Protein AF-A0A1J7D0C4-F1 (afdb_monomer_lite)

Radius of gyration: 36.08 Å; chains: 1; bounding box: 83×31×107 Å

Secondary structure (DSSP, 8-state):
-HHHHHHHH-SS---HHHHHHHHHHHHHHH--HHHHHHHHHHHHHHHTT--HHHHHHHHTS-HHHHHHHHHHHHHHHHTT--HHHHHHHHTS-HHHHHHHHHHHHHHHHTT--HHHHHHHHTS-HHHHHHHHHHHHHHHHTT--HHHHHHHTTS-HHHHHHHHHHHHHHHHTT--HHHHHHHHTS-HHHHHHHHHHHHHHHHTT--HHHHHHHHTS-HHHHHHHHHHHHHHHHTT--HHHHHHHHTS-HHHHHHHHHHHHHHHTS--TT-----

Foldseek 3Di:
DVVQLVVQCPPDDCPVVSSVVSVVVCCVVPDDPLRVCCVVPVVVVVVLPDDPVLSSVLSPDDPQLVVQCSVCSNVVVVLPDDSVNSSVLSPDDPQLVVLCVVQVNQCVVLVDDPVRSSVLSPDDVQLSVQCSVCVVVVVVLVDRSVRSSVQSPDDPQLVVQCVVCVVVVVVLPDDPVLSSVLSPDDPQLVVLCSVCSSVCVVLVNDSVVSSVLSPDDPQLVVLCSVCSNVCVVVVDDPVRSSVLSPDDPVVNCVVQVVVCVVVVHRPNPVCSPD

Structure (mmCIF, N/CA/C/O backbone):
data_AF-A0A1J7D0C4-F1
#
_entry.id   AF-A0A1J7D0C4-F1
#
loop_
_atom_site.group_PDB
_atom_site.id
_atom_site.type_symbol
_atom_site.label_atom_id
_atom_site.label_alt_id
_atom_site.label_comp_id
_atom_site.label_asym_id
_atom_site.label_entity_id
_atom_site.label_seq_id
_atom_site.pdbx_PDB_ins_code
_atom_site.Cartn_x
_atom_site.Cartn_y
_atom_site.Cartn_z
_atom_site.occupancy
_atom_site.B_iso_or_equiv
_atom_site.auth_seq_id
_atom_site.auth_comp_id
_atom_site.auth_asym_id
_atom_site.auth_atom_id
_atom_site.pdbx_PDB_model_num
ATOM 1 N N . MET A 1 1 ? -31.496 -14.284 54.991 1.00 44.28 1 MET A N 1
ATOM 2 C CA . MET A 1 1 ? -31.921 -12.986 54.417 1.00 44.28 1 MET A CA 1
ATOM 3 C C . MET A 1 1 ? -33.356 -12.646 54.817 1.00 44.28 1 MET A C 1
ATOM 5 O O . MET A 1 1 ? -33.525 -11.760 55.640 1.00 44.28 1 MET A O 1
ATOM 9 N N . LEU A 1 2 ? -34.374 -13.394 54.362 1.00 41.16 2 LEU A N 1
ATOM 10 C CA . LEU A 1 2 ? -35.777 -13.167 54.761 1.00 41.16 2 LEU A CA 1
ATOM 11 C C . LEU A 1 2 ? -35.994 -13.223 56.286 1.00 41.16 2 LEU A C 1
ATOM 13 O O . LEU A 1 2 ? -36.628 -12.333 56.838 1.00 41.16 2 LEU A O 1
ATOM 17 N N . GLU A 1 3 ? -35.394 -14.190 56.988 1.00 46.16 3 GLU A N 1
ATOM 18 C CA . GLU A 1 3 ? -35.495 -14.291 58.459 1.00 46.16 3 GLU A CA 1
ATOM 19 C C . GLU A 1 3 ? -34.913 -13.081 59.210 1.00 46.16 3 GLU A C 1
ATOM 21 O O . GLU A 1 3 ? -35.426 -12.699 60.259 1.00 46.16 3 GLU A O 1
ATOM 26 N N . HIS A 1 4 ? -33.878 -12.436 58.663 1.00 50.50 4 HIS A N 1
ATOM 27 C CA . HIS A 1 4 ? -33.272 -11.241 59.259 1.00 50.50 4 HIS A CA 1
ATOM 28 C C . HIS A 1 4 ? -34.149 -10.001 59.048 1.00 50.50 4 HIS A C 1
ATOM 30 O O . HIS A 1 4 ? -34.326 -9.205 59.968 1.00 50.50 4 HIS A O 1
ATOM 36 N N . ILE A 1 5 ?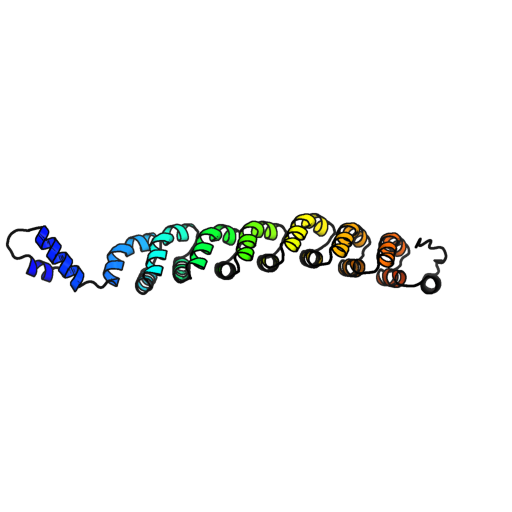 -34.763 -9.894 57.865 1.00 48.72 5 ILE A N 1
ATOM 37 C CA . ILE A 1 5 ? -35.724 -8.841 57.515 1.00 48.72 5 ILE A CA 1
ATOM 38 C C . ILE A 1 5 ? -36.960 -8.929 58.426 1.00 48.72 5 ILE A C 1
ATOM 40 O O . ILE A 1 5 ? -37.376 -7.928 59.004 1.00 48.72 5 ILE A O 1
ATOM 44 N N . PHE A 1 6 ? -37.502 -10.132 58.648 1.00 50.69 6 PHE A N 1
ATOM 45 C CA . PHE A 1 6 ? -38.652 -10.322 59.541 1.00 50.69 6 PHE A CA 1
ATOM 46 C C . PHE A 1 6 ? -38.341 -10.032 61.015 1.00 50.69 6 PHE A C 1
ATOM 48 O O . PHE A 1 6 ? -39.214 -9.550 61.735 1.00 50.69 6 PHE A O 1
ATOM 55 N N . LYS A 1 7 ? -37.098 -10.251 61.463 1.00 57.06 7 LYS A N 1
ATOM 56 C CA . LYS A 1 7 ? -36.668 -9.917 62.829 1.00 57.06 7 LYS A CA 1
ATOM 57 C C . LYS A 1 7 ? -36.657 -8.404 63.094 1.00 57.06 7 LYS A C 1
ATOM 59 O O . LYS A 1 7 ? -36.890 -7.994 64.226 1.00 57.06 7 LYS A O 1
ATOM 64 N N . TYR A 1 8 ? -36.404 -7.590 62.066 1.00 51.16 8 TYR A N 1
ATOM 65 C CA . TYR A 1 8 ? -36.282 -6.131 62.175 1.00 51.16 8 TYR A CA 1
ATOM 66 C C . TYR A 1 8 ? -37.615 -5.384 62.019 1.00 51.16 8 TYR A C 1
ATOM 68 O O . TYR A 1 8 ? -37.782 -4.296 62.560 1.00 51.16 8 TYR A O 1
ATOM 76 N N . ILE A 1 9 ? -38.575 -5.965 61.289 1.00 52.44 9 ILE A N 1
ATOM 77 C CA . ILE A 1 9 ? -39.858 -5.311 60.986 1.00 52.44 9 ILE A CA 1
ATOM 78 C C . ILE A 1 9 ? -40.780 -5.256 62.215 1.00 52.44 9 ILE A C 1
ATOM 80 O O . ILE A 1 9 ? -41.572 -4.323 62.322 1.00 52.44 9 ILE A O 1
ATOM 84 N N . GLY A 1 10 ? -40.649 -6.189 63.168 1.00 53.00 10 GLY A N 1
ATOM 85 C CA . GLY A 1 10 ? -41.556 -6.287 64.316 1.00 53.00 10 GLY A CA 1
ATOM 86 C C . GLY A 1 10 ? -43.001 -6.601 63.891 1.00 53.00 10 GLY A C 1
ATOM 87 O O . GLY A 1 10 ? -43.435 -6.309 62.782 1.00 53.00 10 GLY A O 1
ATOM 88 N N . ASN A 1 11 ? -43.786 -7.228 64.765 1.00 52.34 11 ASN A N 1
ATOM 89 C CA . ASN A 1 11 ? -45.159 -7.649 64.436 1.00 52.34 11 ASN A CA 1
ATOM 90 C C . ASN A 1 11 ? -46.174 -6.493 64.288 1.00 52.34 11 ASN A C 1
ATOM 92 O O . ASN A 1 11 ? -47.357 -6.754 64.079 1.00 52.34 11 ASN A O 1
ATOM 96 N N . ASP A 1 12 ? -45.745 -5.231 64.359 1.00 49.22 12 ASP A N 1
ATOM 97 C CA . ASP A 1 12 ? -46.641 -4.079 64.394 1.00 49.22 12 ASP A CA 1
ATOM 98 C C . ASP A 1 12 ? -46.501 -3.194 63.152 1.00 49.22 12 ASP A C 1
ATOM 100 O O . ASP A 1 12 ? -45.526 -2.475 62.976 1.00 49.22 12 ASP A O 1
ATOM 104 N N . LYS A 1 13 ? -47.558 -3.234 62.328 1.00 51.72 13 LYS A N 1
ATOM 105 C CA . LYS A 1 13 ? -47.881 -2.358 61.186 1.00 51.72 13 LYS A CA 1
ATOM 106 C C . LYS A 1 13 ? -46.744 -2.139 60.183 1.00 51.72 13 LYS A C 1
ATOM 108 O O . LYS A 1 13 ? -45.837 -1.348 60.402 1.00 51.72 13 LYS A O 1
ATOM 113 N N . PHE A 1 14 ? -46.924 -2.740 59.0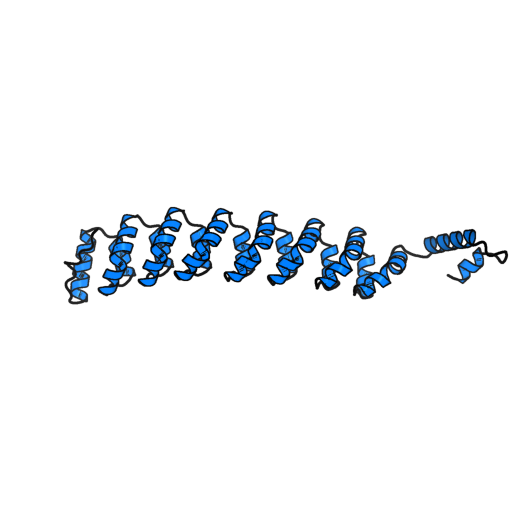03 1.00 51.41 14 PHE A N 1
ATOM 114 C CA . PHE A 1 14 ? -46.154 -2.557 57.766 1.00 51.41 14 PHE A CA 1
ATOM 115 C C . PHE A 1 14 ? -45.900 -1.068 57.444 1.00 51.41 14 PHE A C 1
ATOM 117 O O . PHE A 1 14 ? -46.627 -0.425 56.686 1.00 51.41 14 PHE A O 1
ATOM 124 N N . ASN A 1 15 ? -44.874 -0.483 58.055 1.00 57.16 15 ASN A N 1
ATOM 125 C CA . ASN A 1 15 ? -44.462 0.880 57.787 1.00 57.16 15 ASN A CA 1
ATOM 126 C C . ASN A 1 15 ? -43.437 0.822 56.662 1.00 57.16 15 ASN A C 1
ATOM 128 O O . ASN A 1 15 ? -42.245 0.659 56.906 1.00 57.16 15 ASN A O 1
ATOM 132 N N . VAL A 1 16 ? -43.931 0.942 55.428 1.00 54.47 16 VAL A N 1
ATOM 133 C CA . VAL A 1 16 ? -43.165 0.814 54.176 1.00 54.47 16 VAL A CA 1
ATOM 134 C C . VAL A 1 16 ? -41.839 1.583 54.223 1.00 54.47 16 VAL A C 1
ATOM 136 O O . VAL A 1 16 ? -40.832 1.107 53.714 1.00 54.47 16 VAL A O 1
ATOM 139 N N . ARG A 1 17 ? -41.803 2.739 54.897 1.00 51.84 17 ARG A N 1
ATOM 140 C CA . ARG A 1 17 ? -40.597 3.566 55.041 1.00 51.84 17 ARG A CA 1
ATOM 141 C C . ARG A 1 17 ? -39.521 2.922 55.925 1.00 51.84 17 ARG A C 1
ATOM 143 O O . ARG A 1 17 ? -38.349 2.965 55.572 1.00 51.84 17 ARG A O 1
ATOM 150 N N . LEU A 1 18 ? -39.919 2.315 57.043 1.00 56.09 18 LEU A N 1
ATOM 151 C CA . LEU A 1 18 ? -39.034 1.563 57.943 1.00 56.09 18 LEU A CA 1
ATOM 152 C C . LEU A 1 18 ? -38.583 0.250 57.302 1.00 56.09 18 LEU A C 1
ATOM 154 O O . LEU A 1 18 ? -37.428 -0.132 57.448 1.00 56.09 18 LEU A O 1
ATOM 158 N N . THR A 1 19 ? -39.464 -0.402 56.540 1.00 57.12 19 THR A N 1
ATOM 159 C CA . THR A 1 19 ? -39.124 -1.609 55.782 1.00 57.12 19 THR A CA 1
ATOM 160 C C . THR A 1 19 ? -38.111 -1.311 54.680 1.00 57.12 19 THR A C 1
ATOM 162 O O . THR A 1 19 ? -37.154 -2.057 54.543 1.00 57.12 19 THR A O 1
ATOM 165 N N . CYS A 1 20 ? -38.265 -0.206 53.940 1.00 56.25 20 CYS A N 1
ATOM 166 C CA . CYS A 1 20 ? -37.276 0.238 52.953 1.00 56.25 20 CYS A CA 1
ATOM 167 C C . CYS A 1 20 ? -35.923 0.563 53.598 1.00 56.25 20 CYS A C 1
ATOM 169 O O . CYS A 1 20 ? -34.902 0.166 53.055 1.00 56.25 20 CYS A O 1
ATOM 171 N N . HIS A 1 21 ? -35.902 1.241 54.752 1.00 57.94 21 HIS A N 1
ATOM 172 C CA . HIS A 1 21 ? -34.649 1.521 55.461 1.00 57.94 21 HIS A CA 1
ATOM 173 C C . HIS A 1 21 ? -33.967 0.244 55.960 1.00 57.94 21 HIS A C 1
ATOM 175 O O . HIS A 1 21 ? -32.812 0.026 55.631 1.00 57.94 21 HIS A O 1
ATOM 181 N N . ALA A 1 22 ? -34.690 -0.645 56.645 1.00 59.44 22 ALA A N 1
ATOM 182 C CA . ALA A 1 22 ? -34.131 -1.913 57.114 1.00 59.44 22 ALA A CA 1
ATOM 183 C C . ALA A 1 22 ? -33.700 -2.834 55.959 1.00 59.44 22 ALA A C 1
ATOM 185 O O . ALA A 1 22 ? -32.752 -3.598 56.094 1.00 59.44 22 ALA A O 1
ATOM 186 N N . PHE A 1 23 ? -34.387 -2.775 54.814 1.00 64.00 23 PHE A N 1
ATOM 187 C CA . PHE A 1 23 ? -33.983 -3.509 53.619 1.00 64.00 23 PHE A CA 1
ATOM 188 C C . PHE A 1 23 ? -32.710 -2.922 53.005 1.00 64.00 23 PHE A C 1
ATOM 190 O O . PHE A 1 23 ? -31.837 -3.691 52.627 1.00 64.00 23 PHE A O 1
ATOM 197 N N . ASN A 1 24 ? -32.580 -1.593 52.954 1.00 63.72 24 ASN A N 1
ATOM 198 C CA . ASN A 1 24 ? -31.361 -0.927 52.495 1.00 63.72 24 ASN A CA 1
ATOM 199 C C . ASN A 1 24 ? -30.177 -1.225 53.423 1.00 63.72 24 ASN A C 1
ATOM 201 O O . ASN A 1 24 ? -29.128 -1.604 52.929 1.00 63.72 24 ASN A O 1
ATOM 205 N N . ASP A 1 25 ? -30.370 -1.179 54.744 1.00 64.56 25 ASP A N 1
ATOM 206 C CA . ASP A 1 25 ? -29.317 -1.507 55.715 1.00 64.56 25 ASP A CA 1
ATOM 207 C C . ASP A 1 25 ? -28.871 -2.978 55.585 1.00 64.56 25 ASP A C 1
ATOM 209 O O . ASP A 1 25 ? -27.683 -3.279 55.612 1.00 64.56 25 ASP A O 1
ATOM 213 N N . VAL A 1 26 ? -29.809 -3.914 55.371 1.00 64.50 26 VAL A N 1
ATOM 214 C CA . VAL A 1 26 ? -29.491 -5.336 55.124 1.00 64.50 26 VAL A CA 1
ATOM 215 C C . VAL A 1 26 ? -28.803 -5.542 53.773 1.00 64.50 26 VAL A C 1
ATOM 217 O O . VAL A 1 26 ? -27.934 -6.401 53.656 1.00 64.50 26 VAL A O 1
ATOM 220 N N . VAL A 1 27 ? -29.199 -4.792 52.747 1.00 64.12 27 VAL A N 1
ATOM 221 C CA . VAL A 1 27 ? -28.554 -4.806 51.429 1.00 64.12 27 VAL A CA 1
ATOM 222 C C . VAL A 1 27 ? -27.115 -4.298 51.541 1.00 64.12 27 VAL A C 1
ATOM 224 O O . VAL A 1 27 ? -26.222 -4.962 51.024 1.00 64.12 27 VAL A O 1
ATOM 227 N N . ASP A 1 28 ? -26.886 -3.214 52.280 1.00 64.94 28 ASP A N 1
ATOM 228 C CA . ASP A 1 28 ? -25.565 -2.612 52.484 1.00 64.94 28 ASP A CA 1
ATOM 229 C C . ASP A 1 28 ? -24.659 -3.463 53.402 1.00 64.94 28 ASP A C 1
ATOM 231 O O . ASP A 1 28 ? -23.449 -3.518 53.191 1.00 64.94 28 ASP A O 1
ATOM 235 N N . GLU A 1 29 ? -25.217 -4.173 54.395 1.00 66.44 29 GLU A N 1
ATOM 236 C CA . GLU A 1 29 ? -24.451 -5.067 55.283 1.00 66.44 29 GLU A CA 1
ATOM 237 C C . GLU A 1 29 ? -24.184 -6.463 54.692 1.00 66.44 29 GLU A C 1
ATOM 239 O O . GLU A 1 29 ? -23.204 -7.107 55.076 1.00 66.44 29 GLU A O 1
ATOM 244 N N . MET A 1 30 ? -25.052 -6.977 53.807 1.00 69.38 30 MET A N 1
ATOM 245 C CA . MET A 1 30 ? -24.968 -8.367 53.329 1.00 69.38 30 MET A CA 1
ATOM 246 C C . MET A 1 30 ? -24.524 -8.536 51.880 1.00 69.38 30 MET A C 1
ATOM 248 O O . MET A 1 30 ? -24.126 -9.649 51.534 1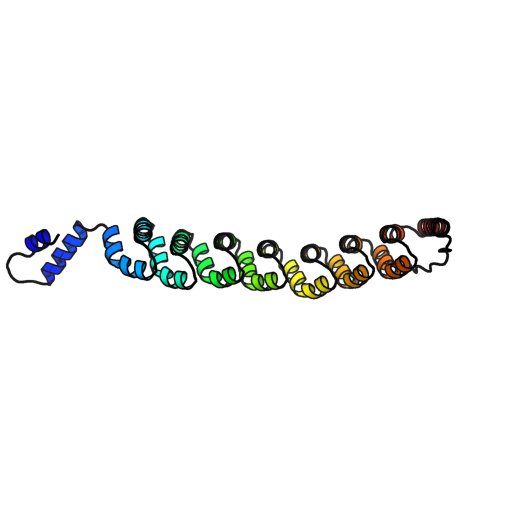.00 69.38 30 MET A O 1
ATOM 252 N N . LEU A 1 31 ? -24.611 -7.505 51.034 1.00 75.12 31 LEU A N 1
ATOM 253 C CA . LEU A 1 31 ? -24.238 -7.618 49.625 1.00 75.12 31 LEU A CA 1
ATOM 254 C C . LEU A 1 31 ? -22.935 -6.882 49.342 1.00 75.12 31 LEU A C 1
ATOM 256 O O . LEU A 1 31 ? -22.771 -5.697 49.609 1.00 75.12 31 LEU A O 1
ATOM 260 N N . THR A 1 32 ? -22.006 -7.605 48.735 1.00 82.31 32 THR A N 1
ATOM 261 C CA . THR A 1 32 ? -20.783 -7.021 48.186 1.00 82.31 32 THR A CA 1
ATOM 262 C C . THR A 1 32 ? -21.097 -6.141 46.971 1.00 82.31 32 THR A C 1
ATOM 264 O O . THR A 1 32 ? -22.085 -6.365 46.265 1.00 82.31 32 THR A O 1
ATOM 267 N N . GLU A 1 33 ? -20.224 -5.177 46.657 1.00 81.38 33 GLU A N 1
ATOM 268 C CA . GLU A 1 33 ? -20.327 -4.377 45.421 1.00 81.38 33 GLU A CA 1
ATOM 269 C C . GLU A 1 33 ? -20.443 -5.265 44.165 1.00 81.38 33 GLU A C 1
ATOM 271 O O . GLU A 1 33 ? -21.183 -4.959 43.228 1.00 81.38 33 GLU A O 1
ATOM 276 N N . ASP A 1 34 ? -19.775 -6.420 44.178 1.00 84.38 34 ASP A N 1
ATOM 277 C CA . ASP A 1 34 ? -19.835 -7.441 43.134 1.00 84.38 34 ASP A CA 1
ATOM 278 C C . ASP A 1 34 ? -21.241 -8.039 42.963 1.00 84.38 34 ASP A C 1
ATOM 280 O O . ASP A 1 34 ? -21.707 -8.267 41.839 1.00 84.38 34 ASP A O 1
ATOM 284 N N . GLU A 1 35 ? -21.930 -8.320 44.069 1.00 82.88 35 GLU A N 1
ATOM 285 C CA . GLU A 1 35 ? -23.297 -8.843 44.065 1.00 82.88 35 GLU A CA 1
ATOM 286 C C . GLU A 1 35 ? -24.298 -7.778 43.626 1.00 82.88 35 GLU A C 1
ATOM 288 O O . GLU A 1 35 ? -25.175 -8.071 42.807 1.00 82.88 35 GLU A O 1
ATOM 293 N N . LEU A 1 36 ? -24.114 -6.534 44.073 1.00 84.56 36 LEU A N 1
ATOM 294 C CA . LEU A 1 36 ? -24.908 -5.393 43.618 1.00 84.56 36 LEU A CA 1
ATOM 295 C C . LEU A 1 36 ? -24.763 -5.184 42.105 1.00 84.56 36 LEU A C 1
ATOM 297 O O . LEU A 1 36 ? -25.769 -5.051 41.405 1.00 84.56 36 LEU A O 1
ATOM 301 N N . PHE A 1 37 ? -23.542 -5.269 41.565 1.00 86.69 37 PHE A N 1
ATOM 302 C CA . PHE A 1 37 ? -23.306 -5.194 40.121 1.00 86.69 37 PHE A CA 1
ATOM 303 C C . PHE A 1 37 ? -24.031 -6.315 39.358 1.00 86.69 37 PHE A C 1
ATOM 305 O O . PHE A 1 37 ? -24.658 -6.068 38.322 1.00 86.69 37 PHE A O 1
ATOM 312 N N . LYS A 1 38 ? -23.983 -7.561 39.857 1.00 85.38 38 LYS A N 1
ATOM 313 C CA . LYS A 1 38 ? -24.699 -8.694 39.237 1.00 85.38 38 LYS A CA 1
ATOM 314 C C . LYS A 1 38 ? -26.198 -8.449 39.198 1.00 85.38 38 LYS A C 1
ATOM 316 O O . LYS A 1 38 ? -26.814 -8.679 38.156 1.00 85.38 38 LYS A O 1
ATOM 321 N N . ILE A 1 39 ? -26.774 -8.003 40.309 1.00 83.19 39 ILE A N 1
ATOM 322 C CA . ILE A 1 39 ? -28.208 -7.727 40.410 1.00 83.19 39 ILE A CA 1
ATOM 323 C C . ILE A 1 39 ? -28.591 -6.609 39.433 1.00 83.19 39 ILE A C 1
ATOM 325 O O . ILE A 1 39 ? -29.546 -6.765 38.678 1.00 83.19 39 ILE A O 1
ATOM 329 N N . ALA A 1 40 ? -27.808 -5.531 39.376 1.00 86.81 40 ALA A N 1
ATOM 330 C CA . ALA A 1 40 ? -28.120 -4.363 38.559 1.00 86.81 40 ALA A CA 1
ATOM 331 C C . ALA A 1 40 ? -27.931 -4.578 37.045 1.00 86.81 40 ALA A C 1
ATOM 333 O O . ALA A 1 40 ? -28.606 -3.931 36.240 1.00 86.81 40 ALA A O 1
ATOM 334 N N . HIS A 1 41 ? -26.989 -5.434 36.628 1.00 90.62 41 HIS A N 1
ATOM 335 C CA . HIS A 1 41 ? -26.530 -5.450 35.232 1.00 90.62 41 HIS A CA 1
ATOM 336 C C . HIS A 1 41 ? -26.494 -6.822 34.556 1.00 90.62 41 HIS A C 1
ATOM 338 O O . HIS A 1 41 ? -26.342 -6.878 33.333 1.00 90.62 41 HIS A O 1
ATOM 344 N N . SER A 1 42 ? -26.637 -7.933 35.288 1.00 86.31 42 SER A N 1
ATOM 345 C CA . SER A 1 42 ? -26.444 -9.260 34.686 1.00 86.31 42 SER A CA 1
ATOM 346 C C . SER A 1 42 ? -27.480 -9.607 33.618 1.00 86.31 42 SER A C 1
ATOM 348 O O . SER A 1 42 ? -27.116 -10.257 32.644 1.00 86.31 42 SER A O 1
ATOM 350 N N . GLU A 1 43 ? -28.731 -9.165 33.752 1.00 87.25 43 GLU A N 1
ATOM 351 C CA . GLU A 1 43 ? -29.768 -9.379 32.734 1.00 87.25 43 GLU A CA 1
ATOM 352 C C . GLU A 1 43 ? -29.404 -8.665 31.427 1.00 87.25 43 GLU A C 1
ATOM 354 O O . GLU A 1 43 ? -29.214 -9.318 30.403 1.00 87.25 43 GLU A O 1
ATOM 359 N N . ARG A 1 44 ? -29.145 -7.352 31.485 1.00 88.81 44 ARG A N 1
ATOM 360 C CA . ARG A 1 44 ? -28.708 -6.547 30.330 1.00 88.81 44 ARG A CA 1
ATOM 361 C C . ARG A 1 44 ? -27.452 -7.106 29.654 1.00 88.81 44 ARG A C 1
ATOM 363 O O . ARG A 1 44 ? -27.332 -7.083 28.426 1.00 88.81 44 ARG A O 1
ATOM 370 N N . LEU A 1 45 ? -26.486 -7.575 30.444 1.00 90.00 45 LEU A N 1
ATOM 371 C CA . LEU A 1 45 ? -25.258 -8.176 29.925 1.00 90.00 45 LEU A CA 1
ATOM 372 C C . LEU A 1 45 ? -25.548 -9.510 29.219 1.00 90.00 45 LEU A C 1
ATOM 374 O O . LEU A 1 45 ? -25.032 -9.727 28.122 1.00 90.00 45 LEU A O 1
ATOM 378 N N . ARG A 1 46 ? -26.413 -10.366 29.783 1.00 89.31 46 ARG A N 1
ATOM 379 C CA . ARG A 1 46 ? -26.848 -11.624 29.147 1.00 89.31 46 ARG A CA 1
ATOM 380 C C . ARG A 1 46 ? -27.618 -11.383 27.855 1.00 89.31 46 ARG A C 1
ATOM 382 O O . ARG A 1 46 ? -27.327 -12.041 26.863 1.00 89.31 46 ARG A O 1
ATOM 389 N N . GLU A 1 47 ? -28.532 -10.414 27.835 1.00 88.69 47 GLU A N 1
ATOM 390 C CA . GLU A 1 47 ? -29.233 -9.988 26.613 1.00 88.69 47 GLU A CA 1
ATOM 391 C C . GLU A 1 47 ? -28.262 -9.495 25.535 1.00 88.69 47 GLU A C 1
ATOM 393 O O . GLU A 1 47 ? -28.504 -9.652 24.339 1.00 88.69 47 GLU A O 1
ATOM 398 N N . SER A 1 48 ? -27.140 -8.911 25.958 1.00 86.81 48 SER A N 1
ATOM 399 C CA . SER A 1 48 ? -26.068 -8.478 25.066 1.00 86.81 48 SER A CA 1
ATOM 400 C C . SER A 1 48 ? -25.117 -9.612 24.677 1.00 86.81 48 SER A C 1
ATOM 402 O O . SER A 1 48 ? -24.224 -9.362 23.879 1.00 86.81 48 SER A O 1
ATOM 404 N N . GLY A 1 49 ? -25.298 -10.838 25.181 1.00 87.44 49 GLY A N 1
ATOM 405 C CA . GLY A 1 49 ? -24.516 -12.026 24.821 1.00 87.44 49 GLY A CA 1
ATOM 406 C C . GLY A 1 49 ? -23.451 -12.457 25.835 1.00 87.44 49 GLY A C 1
ATOM 407 O O . GLY A 1 49 ? -22.773 -13.459 25.603 1.00 87.44 49 GLY A O 1
ATOM 408 N N . PHE A 1 50 ? -23.282 -11.756 26.962 1.00 88.75 50 PHE A N 1
ATOM 409 C CA . PHE A 1 50 ? -22.322 -12.160 27.993 1.00 88.75 50 PHE A CA 1
ATOM 410 C C . PHE A 1 50 ? -22.786 -13.429 28.716 1.00 88.75 50 PHE A C 1
ATOM 412 O O . PHE A 1 50 ? -23.879 -13.491 29.281 1.00 88.75 50 PHE A O 1
ATOM 419 N N . ASN A 1 51 ? -21.912 -14.433 28.770 1.00 89.56 51 ASN A N 1
ATOM 420 C CA . ASN A 1 51 ? -22.126 -15.610 29.606 1.00 89.56 51 ASN A CA 1
ATOM 421 C C . ASN A 1 51 ? -21.725 -15.339 31.070 1.00 89.56 51 ASN A C 1
ATOM 423 O O . ASN A 1 51 ? -21.061 -14.351 31.390 1.00 89.56 51 ASN A O 1
ATOM 427 N N . ALA A 1 52 ? -22.099 -16.248 31.974 1.00 88.06 52 ALA A N 1
ATOM 428 C CA . ALA A 1 52 ? -21.824 -16.100 33.404 1.00 88.06 52 ALA A CA 1
ATOM 429 C C . ALA A 1 52 ? -20.322 -15.965 33.732 1.00 88.06 52 ALA A C 1
ATOM 431 O O . ALA A 1 52 ? -19.969 -15.245 34.664 1.00 88.06 52 ALA A O 1
ATOM 432 N N . LYS A 1 53 ? -19.438 -16.618 32.961 1.00 90.81 53 LYS A N 1
ATOM 433 C CA . LYS A 1 53 ? -17.982 -16.520 33.142 1.00 90.81 53 LYS A CA 1
ATOM 434 C C . LYS A 1 53 ? -17.494 -15.096 32.866 1.00 90.81 53 LYS A C 1
ATOM 436 O O . LYS A 1 53 ? -16.854 -14.511 33.730 1.00 90.81 53 LYS A O 1
ATOM 441 N N . LEU A 1 54 ? -17.862 -14.525 31.720 1.00 89.56 54 LEU A N 1
ATOM 442 C CA . LEU A 1 54 ? -17.456 -13.172 31.331 1.00 89.56 54 LEU A CA 1
ATOM 443 C C . LEU A 1 54 ? -18.041 -12.100 32.261 1.00 89.56 54 LEU A C 1
ATOM 445 O O . LEU A 1 54 ? -17.367 -11.123 32.565 1.00 89.56 54 LEU A O 1
ATOM 449 N N . ILE A 1 55 ? -19.264 -12.294 32.769 1.00 90.50 55 ILE A N 1
ATOM 450 C CA . ILE A 1 55 ? -19.845 -11.402 33.789 1.00 90.50 55 ILE A CA 1
ATOM 451 C C . ILE A 1 55 ? -19.006 -11.443 35.072 1.00 90.50 55 ILE A C 1
ATOM 453 O O . ILE A 1 55 ? -18.653 -10.397 35.607 1.00 90.50 55 ILE A O 1
ATOM 457 N N . ASN A 1 56 ? -18.645 -12.638 35.549 1.00 89.88 56 ASN A N 1
ATOM 458 C CA . ASN A 1 56 ? -17.791 -12.789 36.730 1.00 89.88 56 ASN A CA 1
ATOM 459 C C . ASN A 1 56 ? -16.378 -12.217 36.526 1.00 89.88 56 ASN A C 1
ATOM 461 O O . ASN A 1 56 ? -15.760 -11.780 37.493 1.00 89.88 56 ASN A O 1
ATOM 465 N N . GLU A 1 57 ? -15.856 -12.226 35.300 1.00 90.56 57 GLU A N 1
ATOM 466 C CA . GLU A 1 57 ? -14.574 -11.597 34.963 1.00 90.56 57 GLU A CA 1
ATOM 467 C C . GLU A 1 57 ? -14.679 -10.065 34.926 1.00 90.56 57 GLU A 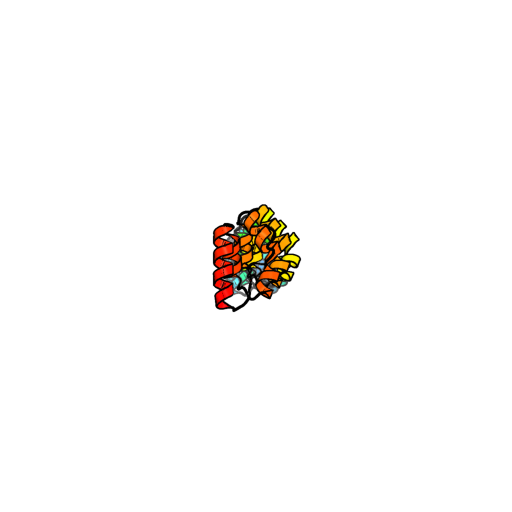C 1
ATOM 469 O O . GLU A 1 57 ? -13.793 -9.394 35.455 1.00 90.56 57 GLU A O 1
ATOM 474 N N . LEU A 1 58 ? -15.775 -9.516 34.383 1.00 90.62 58 LEU A N 1
ATOM 475 C CA . LEU A 1 58 ? -16.047 -8.071 34.297 1.00 90.62 58 LEU A CA 1
ATOM 476 C C . LEU A 1 58 ? -16.170 -7.403 35.657 1.00 90.62 58 LEU A C 1
ATOM 478 O O . LEU A 1 58 ? -15.670 -6.303 35.859 1.00 90.62 58 LEU A O 1
ATOM 482 N N . ILE A 1 59 ? -16.796 -8.090 36.602 1.00 90.31 59 ILE A N 1
ATOM 483 C CA . ILE A 1 59 ? -16.990 -7.588 37.962 1.00 90.31 59 ILE A CA 1
ATOM 484 C C . ILE A 1 59 ? -15.660 -7.295 38.666 1.00 90.31 59 ILE A C 1
ATOM 486 O O . ILE A 1 59 ? -15.569 -6.343 39.433 1.00 90.31 59 ILE A O 1
ATOM 490 N N . LYS A 1 60 ? -14.611 -8.050 38.331 1.00 90.44 60 LYS A N 1
ATOM 491 C CA . LYS A 1 60 ? -13.267 -7.887 38.896 1.00 90.44 60 LYS A CA 1
ATOM 492 C C . LYS A 1 60 ? -12.440 -6.794 38.213 1.00 90.44 60 LYS A C 1
ATOM 494 O O . LYS A 1 60 ? -11.305 -6.566 38.619 1.00 90.44 60 LYS A O 1
ATOM 499 N N . GLN A 1 61 ? -12.949 -6.192 37.138 1.00 90.56 61 GLN A N 1
ATOM 500 C CA . GLN A 1 61 ? -12.233 -5.156 36.392 1.00 90.56 61 GLN A CA 1
ATOM 501 C C . GLN A 1 61 ? -12.396 -3.782 37.039 1.00 90.56 61 GLN A C 1
ATOM 503 O O . GLN A 1 61 ? -13.177 -3.602 37.976 1.00 90.56 61 GLN A O 1
ATOM 508 N N . SER A 1 62 ? -11.664 -2.799 36.517 1.00 91.50 62 SER A N 1
ATOM 509 C CA . SER A 1 62 ? -11.815 -1.420 36.959 1.00 91.50 62 SER A CA 1
ATOM 510 C C . SER A 1 62 ? -13.212 -0.883 36.631 1.00 91.50 62 SER A C 1
ATOM 512 O O . SER A 1 62 ? -13.871 -1.318 35.682 1.00 91.50 62 SER A O 1
ATOM 514 N N . GLU A 1 63 ? -13.660 0.113 37.392 1.00 91.25 63 GLU A N 1
ATOM 515 C CA . GLU A 1 63 ? -14.938 0.785 37.141 1.00 91.25 63 GLU A CA 1
ATOM 516 C C . GLU A 1 63 ? -14.985 1.426 35.742 1.00 91.25 63 GLU A C 1
ATOM 518 O O . GLU A 1 63 ? -16.028 1.468 35.091 1.00 91.25 63 GLU A O 1
ATOM 523 N N . GLN A 1 64 ? -13.833 1.857 35.222 1.00 92.56 64 GLN A N 1
ATOM 524 C CA . GLN A 1 64 ? -13.701 2.343 33.852 1.00 92.56 64 GLN A CA 1
ATOM 525 C C . GLN A 1 64 ? -14.036 1.253 32.820 1.00 92.56 64 GLN A C 1
ATOM 527 O O . GLN A 1 64 ? -14.817 1.507 31.898 1.00 92.56 64 GLN A O 1
ATOM 532 N N . ASP A 1 65 ? -13.499 0.043 32.985 1.00 93.62 65 ASP A N 1
ATOM 533 C CA . ASP A 1 65 ? -13.739 -1.074 32.062 1.00 93.62 65 ASP A CA 1
ATOM 534 C C . ASP A 1 65 ? -15.206 -1.516 32.116 1.00 93.62 65 ASP A C 1
ATOM 536 O O . ASP A 1 65 ? -15.845 -1.709 31.076 1.00 93.62 65 ASP A O 1
ATOM 540 N N . LYS A 1 66 ? -15.775 -1.604 33.329 1.00 93.00 66 LYS A N 1
ATOM 541 C CA . LYS A 1 66 ? -17.201 -1.901 33.546 1.00 93.00 66 LYS A CA 1
ATOM 542 C C . LYS A 1 66 ? -18.082 -0.905 32.799 1.00 93.00 66 LYS A C 1
ATOM 544 O O . LYS A 1 66 ? -18.943 -1.309 32.011 1.00 93.00 66 LYS A O 1
ATOM 549 N N . ASN A 1 67 ? -17.830 0.390 32.983 1.00 93.19 67 ASN A N 1
ATOM 550 C CA . ASN A 1 67 ? -18.592 1.450 32.330 1.00 93.19 67 ASN A CA 1
ATOM 551 C C . ASN A 1 67 ? -18.449 1.417 30.806 1.00 93.19 67 ASN A C 1
ATOM 553 O O . ASN A 1 67 ? -19.441 1.599 30.093 1.00 93.19 67 ASN A O 1
ATOM 557 N N . PHE A 1 68 ? -17.252 1.125 30.288 1.00 95.38 68 PHE A N 1
ATOM 558 C CA . PHE A 1 68 ? -17.046 0.957 28.852 1.00 95.38 68 PHE A CA 1
ATOM 559 C C . PHE A 1 68 ? -17.909 -0.177 28.286 1.00 95.38 68 PHE A C 1
ATOM 561 O O . PHE A 1 68 ? -18.619 0.030 27.294 1.00 95.38 68 PHE A O 1
ATOM 568 N N . VAL A 1 69 ? -17.883 -1.359 28.917 1.00 95.00 69 VAL A N 1
ATOM 569 C CA . VAL A 1 69 ? -18.668 -2.519 28.471 1.00 95.00 69 VAL A CA 1
ATOM 570 C C . VAL A 1 69 ? -20.158 -2.212 28.544 1.00 95.00 69 VAL A C 1
ATOM 572 O O . VAL A 1 69 ? -20.863 -2.385 27.550 1.00 95.00 69 VAL A O 1
ATOM 575 N N . LEU A 1 70 ? -20.651 -1.700 29.672 1.00 92.94 70 LEU A N 1
ATOM 576 C CA . LEU A 1 70 ? -22.072 -1.387 29.843 1.00 92.94 70 LEU A CA 1
ATOM 577 C C . LEU A 1 70 ? -22.563 -0.384 28.793 1.00 92.94 70 LEU A C 1
ATOM 579 O O . LEU A 1 70 ? -23.647 -0.564 28.228 1.00 92.94 70 LEU A O 1
ATOM 583 N N . LYS A 1 71 ? -21.757 0.636 28.485 1.00 93.31 71 LYS A N 1
ATOM 584 C CA . LYS A 1 71 ? -22.083 1.661 27.489 1.00 93.31 71 LYS A CA 1
ATOM 585 C C . LYS A 1 71 ? -22.098 1.117 26.059 1.00 93.31 71 LYS A C 1
ATOM 587 O O . LYS A 1 71 ? -23.008 1.453 25.305 1.00 93.31 71 LYS A O 1
ATOM 592 N N . ASN A 1 72 ? -21.118 0.291 25.681 1.00 92.81 72 ASN A N 1
ATOM 593 C CA . ASN A 1 72 ? -20.857 -0.026 24.272 1.00 92.81 72 ASN A CA 1
ATOM 594 C C . ASN A 1 72 ? -21.223 -1.458 23.846 1.00 92.81 72 ASN A C 1
ATOM 596 O O . ASN A 1 72 ? -21.325 -1.705 22.644 1.00 92.81 72 ASN A O 1
ATOM 600 N N . CYS A 1 73 ? -21.449 -2.395 24.777 1.00 91.88 73 CYS A N 1
ATOM 601 C CA . CYS A 1 73 ? -21.576 -3.829 24.476 1.00 91.88 73 CYS A CA 1
ATOM 602 C C . CYS A 1 73 ? -22.598 -4.149 23.380 1.00 91.88 73 CYS A C 1
ATOM 604 O O . CYS A 1 73 ? -22.278 -4.838 22.417 1.00 91.88 73 CYS A O 1
ATOM 606 N N . LYS A 1 74 ? -23.813 -3.604 23.481 1.00 88.81 74 LYS A N 1
ATOM 607 C CA . LYS A 1 74 ? -24.889 -3.854 22.514 1.00 88.81 74 LYS A CA 1
ATOM 608 C C . LYS A 1 74 ? -24.532 -3.365 21.109 1.00 88.81 74 LYS A C 1
ATOM 610 O O . LYS A 1 74 ? -24.829 -4.046 20.131 1.00 88.81 74 LYS A O 1
ATOM 615 N N . SER A 1 75 ? -23.911 -2.191 21.001 1.00 89.19 75 SER A N 1
ATOM 616 C CA . SER A 1 75 ? -23.516 -1.607 19.714 1.00 89.19 75 SER A CA 1
ATOM 617 C C . SER A 1 75 ? -22.338 -2.357 19.097 1.00 89.19 75 SER A C 1
ATOM 619 O O . SER A 1 75 ? -22.382 -2.683 17.915 1.00 89.19 75 SER A O 1
ATOM 621 N N . LEU A 1 76 ? -21.329 -2.696 19.903 1.00 89.75 76 LEU A N 1
ATOM 622 C CA . LEU A 1 76 ? -20.170 -3.472 19.461 1.00 89.75 76 LEU A CA 1
ATOM 623 C C . LEU A 1 76 ? -20.562 -4.890 19.031 1.00 89.75 76 LEU A C 1
ATOM 625 O O . LEU A 1 76 ? -20.111 -5.356 17.990 1.00 89.75 76 LEU A O 1
ATOM 629 N N . HIS A 1 77 ? -21.461 -5.551 19.765 1.00 88.94 77 HIS A N 1
ATOM 630 C CA . HIS A 1 77 ? -21.961 -6.868 19.372 1.00 88.94 77 HIS A CA 1
ATOM 631 C C . HIS A 1 77 ? -22.695 -6.812 18.033 1.00 88.94 77 HIS A C 1
ATOM 633 O O . HIS A 1 77 ? -22.428 -7.612 17.142 1.00 88.94 77 HIS A O 1
ATOM 639 N N . LYS A 1 78 ? -23.564 -5.813 17.837 1.00 87.44 78 LYS A N 1
ATOM 640 C CA . LYS A 1 78 ? -24.222 -5.594 16.541 1.00 87.44 78 LYS A CA 1
ATOM 641 C C . LYS A 1 78 ? -23.234 -5.317 15.406 1.00 87.44 78 LYS A C 1
ATOM 643 O O . LYS A 1 78 ? -23.535 -5.652 14.267 1.00 87.44 78 LYS A O 1
ATOM 648 N N . ALA A 1 79 ? -22.083 -4.720 15.709 1.00 84.44 79 ALA A N 1
ATOM 649 C CA . ALA A 1 79 ? -21.003 -4.523 14.749 1.00 84.44 79 ALA A CA 1
ATOM 650 C C . ALA A 1 79 ? -20.191 -5.806 14.474 1.00 84.44 79 ALA A C 1
ATOM 652 O O . ALA A 1 79 ? -19.351 -5.795 13.586 1.00 84.44 79 ALA A O 1
ATOM 653 N N . GLY A 1 80 ? -20.443 -6.912 15.183 1.00 85.62 80 GLY A N 1
ATOM 654 C CA . GLY A 1 80 ? -19.769 -8.198 14.972 1.00 85.62 80 GLY A CA 1
ATOM 655 C C . GLY A 1 80 ? -18.665 -8.517 15.982 1.00 85.62 80 GLY A C 1
ATOM 656 O O . GLY A 1 80 ? -17.941 -9.497 15.805 1.00 85.62 80 GLY A O 1
ATOM 657 N N . PHE A 1 81 ? -18.522 -7.734 17.056 1.00 89.31 81 PHE A N 1
ATOM 658 C CA . PHE A 1 81 ? -17.627 -8.105 18.150 1.00 89.31 81 PHE A CA 1
ATOM 659 C C . PHE A 1 81 ? -18.242 -9.230 18.979 1.00 89.31 81 PHE A C 1
ATOM 661 O O . PHE A 1 81 ? -19.354 -9.102 19.494 1.00 89.31 81 PHE A O 1
ATOM 668 N N . ASP A 1 82 ? -17.479 -10.296 19.199 1.00 89.88 82 ASP A N 1
ATOM 669 C CA . ASP A 1 82 ? -17.782 -11.214 20.287 1.00 89.88 82 ASP A CA 1
ATOM 670 C C . ASP A 1 82 ? -17.503 -10.555 21.650 1.00 89.88 82 ASP A C 1
ATOM 672 O O . ASP A 1 82 ? -16.789 -9.552 21.769 1.00 89.88 82 ASP A O 1
ATOM 676 N N . MET A 1 83 ? -18.078 -11.129 22.705 1.00 89.19 83 MET A N 1
ATOM 677 C CA . MET A 1 83 ? -17.966 -10.574 24.054 1.00 89.19 83 MET A CA 1
ATOM 678 C C . MET A 1 83 ? -16.526 -10.546 24.572 1.00 89.19 83 MET A C 1
ATOM 680 O O . MET A 1 83 ? -16.184 -9.664 25.357 1.00 89.19 83 MET A O 1
ATOM 684 N N . GLY A 1 84 ? -15.684 -11.481 24.123 1.00 88.69 84 GLY A N 1
ATOM 685 C CA . GLY A 1 84 ? -14.265 -11.508 24.462 1.00 88.69 84 GLY A CA 1
ATOM 686 C C . GLY A 1 84 ? -13.542 -10.294 23.890 1.00 88.69 84 GLY A C 1
ATOM 687 O O . GLY A 1 84 ? -12.854 -9.594 24.624 1.00 88.69 84 GLY A O 1
ATOM 688 N N . LYS A 1 85 ? -13.774 -9.958 22.617 1.00 89.94 85 LYS A N 1
ATOM 689 C CA . LYS A 1 85 ? -13.210 -8.758 21.979 1.00 89.94 85 LYS A CA 1
ATOM 690 C C . LYS A 1 85 ? -13.708 -7.466 22.623 1.00 89.94 85 LYS A C 1
ATOM 692 O O . LYS A 1 85 ? -12.924 -6.535 22.781 1.00 89.94 85 LYS A O 1
ATOM 697 N N . ILE A 1 86 ? -14.984 -7.396 23.016 1.00 92.62 86 ILE A N 1
ATOM 698 C CA . ILE A 1 86 ? -15.528 -6.240 23.757 1.00 92.62 86 ILE A CA 1
ATOM 699 C C . ILE A 1 86 ? -14.797 -6.081 25.089 1.00 92.62 86 ILE A C 1
ATOM 701 O O . ILE A 1 86 ? -14.402 -4.974 25.450 1.00 92.62 86 ILE A O 1
ATOM 705 N N . PHE A 1 87 ? -14.595 -7.191 25.794 1.00 90.00 87 PHE A N 1
ATOM 706 C CA . PHE A 1 87 ? -13.876 -7.220 27.056 1.00 90.00 87 PHE A CA 1
ATOM 707 C C . PHE A 1 87 ? -12.412 -6.788 26.894 1.00 90.00 87 PHE A C 1
ATOM 709 O O . PHE A 1 87 ? -11.945 -5.906 27.608 1.00 90.00 87 PHE A O 1
ATOM 716 N N . THR A 1 88 ? -11.704 -7.330 25.899 1.00 90.94 88 THR A N 1
ATOM 717 C CA . THR A 1 88 ? -10.326 -6.933 25.580 1.00 90.94 88 THR A CA 1
ATOM 718 C C . THR A 1 88 ? -10.230 -5.460 25.196 1.00 90.94 88 THR A C 1
ATOM 720 O O . THR A 1 88 ? -9.285 -4.792 25.606 1.00 90.94 88 THR A O 1
ATOM 723 N N . LEU A 1 89 ? -11.194 -4.934 24.432 1.00 94.56 89 LEU A N 1
ATOM 724 C CA . LEU A 1 89 ? -11.244 -3.518 24.069 1.00 94.56 89 LEU A CA 1
ATOM 725 C C . LEU A 1 89 ? -11.448 -2.624 25.297 1.00 94.56 89 LEU A C 1
ATOM 727 O O . LEU A 1 89 ? -10.819 -1.571 25.376 1.00 94.56 89 LEU A O 1
ATOM 731 N N . ALA A 1 90 ? -12.284 -3.046 26.250 1.00 94.38 90 ALA A N 1
ATOM 732 C CA . ALA A 1 90 ? -12.521 -2.307 27.488 1.00 94.38 90 ALA A CA 1
ATOM 733 C C . ALA A 1 90 ? -11.221 -2.075 28.267 1.00 94.38 90 ALA A C 1
ATOM 735 O O . ALA A 1 90 ? -10.993 -0.972 28.735 1.00 94.38 90 ALA A O 1
ATOM 736 N N . GLN A 1 91 ? -10.326 -3.062 28.288 1.00 92.88 91 GLN A N 1
ATOM 737 C CA . GLN A 1 91 ? -9.031 -2.973 28.969 1.00 92.88 91 GLN A CA 1
ATOM 738 C C . GLN A 1 91 ? -7.974 -2.149 28.211 1.00 92.88 91 GLN A C 1
ATOM 740 O O . GLN A 1 91 ? -6.852 -1.981 28.694 1.00 92.88 91 GLN A O 1
ATOM 745 N N . LYS A 1 92 ? -8.267 -1.675 26.992 1.00 93.56 92 LYS A N 1
ATOM 746 C CA . LYS A 1 92 ? -7.354 -0.795 26.250 1.00 93.56 92 LYS A CA 1
ATOM 747 C C . LYS A 1 92 ? -7.470 0.641 26.742 1.00 93.56 92 LYS A C 1
ATOM 749 O O . LYS A 1 92 ? -8.493 1.070 27.261 1.00 93.56 92 LYS A O 1
ATOM 754 N N . GLU A 1 93 ? -6.421 1.416 26.502 1.00 93.81 93 GLU A N 1
ATOM 755 C CA . GLU A 1 93 ? -6.420 2.850 26.776 1.00 93.81 93 GLU A CA 1
ATOM 756 C C . GLU A 1 93 ? -7.543 3.598 26.017 1.00 93.81 93 GLU A C 1
ATOM 758 O O . GLU A 1 93 ? -7.900 3.210 24.895 1.00 93.81 93 GLU A O 1
ATOM 763 N N . PRO A 1 94 ? -8.063 4.720 26.559 1.00 93.50 94 PRO A N 1
ATOM 764 C CA . PRO A 1 94 ? -9.166 5.471 25.950 1.00 93.50 94 PRO A CA 1
ATOM 765 C C . PRO A 1 94 ? -8.933 5.888 24.493 1.00 93.50 94 PRO A C 1
ATOM 767 O O . PRO A 1 94 ? -9.870 5.919 23.695 1.00 93.50 94 PRO A O 1
ATOM 770 N N . LYS A 1 95 ? -7.681 6.186 24.117 1.00 93.81 95 LYS A N 1
ATOM 771 C CA . LYS A 1 95 ? -7.328 6.544 22.737 1.00 93.81 95 LYS A CA 1
ATOM 772 C C . LYS A 1 95 ? -7.568 5.375 21.778 1.00 93.81 95 LYS A C 1
ATOM 774 O O . LYS A 1 95 ? -8.210 5.556 20.745 1.00 93.81 95 LYS A O 1
ATOM 779 N N . THR A 1 96 ? -7.118 4.178 22.150 1.00 95.75 96 THR A N 1
ATOM 780 C CA . THR A 1 96 ? -7.338 2.953 21.372 1.00 95.75 96 THR A CA 1
ATOM 781 C C . THR A 1 96 ? -8.825 2.598 21.319 1.00 95.75 96 THR A C 1
ATOM 783 O O . THR A 1 96 ? -9.345 2.295 20.247 1.00 95.75 96 THR A O 1
ATOM 786 N N . GLN A 1 97 ? -9.533 2.702 22.449 1.00 95.12 97 GLN A N 1
ATOM 787 C CA . GLN A 1 97 ? -10.985 2.510 22.505 1.00 95.12 97 GLN A CA 1
ATOM 788 C C . GLN A 1 97 ? -11.724 3.412 21.507 1.00 95.12 97 GLN A C 1
ATOM 790 O O . GLN A 1 97 ? -12.526 2.929 20.709 1.00 95.12 97 GLN A O 1
ATOM 795 N N . SER A 1 98 ? -11.424 4.713 21.533 1.00 95.19 98 SER A N 1
ATOM 796 C CA . SER A 1 98 ? -12.035 5.709 20.650 1.00 95.19 98 SER A CA 1
ATOM 797 C C . SER A 1 98 ? -11.737 5.424 19.177 1.00 95.19 98 SER A C 1
ATOM 799 O O . SER A 1 98 ? -12.648 5.415 18.350 1.00 95.19 98 SER A O 1
ATOM 801 N N . PHE A 1 99 ? -10.480 5.107 18.845 1.00 96.44 99 PHE A N 1
ATOM 802 C CA . PHE A 1 99 ? -10.093 4.773 17.476 1.00 96.44 99 PHE A CA 1
ATOM 803 C C . PHE A 1 99 ? -10.865 3.562 16.937 1.00 96.44 99 PHE A C 1
ATOM 805 O O . PHE A 1 99 ? -11.413 3.625 15.838 1.00 96.44 99 PHE A O 1
ATOM 812 N N . VAL A 1 100 ? -10.949 2.478 17.716 1.00 95.38 100 VAL A N 1
ATOM 813 C CA . VAL A 1 100 ? -11.672 1.262 17.318 1.00 95.38 100 VAL A CA 1
ATOM 814 C C . VAL A 1 100 ? -13.160 1.557 17.144 1.00 95.38 100 VAL A C 1
ATOM 816 O O . VAL A 1 100 ? -13.733 1.188 16.124 1.00 95.38 100 VAL A O 1
ATOM 819 N N . LEU A 1 101 ? -13.785 2.254 18.098 1.00 94.06 101 LEU A N 1
ATOM 820 C CA . LEU A 1 101 ? -15.213 2.583 18.033 1.00 94.06 101 LEU A CA 1
ATOM 821 C C . LEU A 1 101 ? -15.577 3.382 16.777 1.00 94.06 101 LEU A C 1
ATOM 823 O O . LEU A 1 101 ? -16.632 3.143 16.193 1.00 94.06 101 LEU A O 1
ATOM 827 N N . ASN A 1 102 ? -14.703 4.294 16.352 1.00 94.62 102 ASN A N 1
ATOM 828 C CA . ASN A 1 102 ? -14.963 5.161 15.205 1.00 94.62 102 ASN A CA 1
ATOM 829 C C . ASN A 1 102 ? -14.649 4.491 13.861 1.00 94.62 102 ASN A C 1
ATOM 831 O O . ASN A 1 102 ? -15.313 4.783 12.871 1.00 94.62 102 ASN A O 1
ATOM 835 N N . ASN A 1 103 ? -13.659 3.594 13.817 1.00 95.44 103 ASN A N 1
ATOM 836 C CA . ASN A 1 103 ? -13.085 3.124 12.551 1.00 95.44 103 ASN A CA 1
ATOM 837 C C . ASN A 1 103 ? -13.256 1.625 12.292 1.00 95.44 103 ASN A C 1
ATOM 839 O O . ASN A 1 103 ? -12.949 1.167 11.192 1.00 95.44 103 ASN A O 1
ATOM 843 N N . PHE A 1 104 ? -13.759 0.851 13.261 1.00 92.56 104 PHE A N 1
ATOM 844 C CA . PHE A 1 104 ? -13.844 -0.607 13.145 1.00 92.56 104 PHE A CA 1
ATOM 845 C C . PHE A 1 104 ? -14.538 -1.060 11.863 1.00 92.56 104 PHE A C 1
ATOM 847 O O . PHE A 1 104 ? -14.016 -1.928 11.178 1.00 92.56 104 PHE A O 1
ATOM 854 N N . LYS A 1 105 ? -15.691 -0.473 11.520 1.00 90.81 105 LYS A N 1
ATOM 855 C CA . LYS A 1 105 ? -16.466 -0.915 10.355 1.00 90.81 105 LYS A CA 1
ATOM 856 C C . LYS A 1 105 ? -15.654 -0.793 9.062 1.00 90.81 105 LYS A C 1
ATOM 858 O O . LYS A 1 105 ? -15.578 -1.755 8.310 1.00 90.81 105 LYS A O 1
ATOM 863 N N . VAL A 1 106 ? -15.013 0.358 8.853 1.00 94.06 106 VAL A N 1
ATOM 864 C CA . VAL A 1 106 ? -14.188 0.622 7.665 1.00 94.06 106 VAL A CA 1
ATOM 865 C C . VAL A 1 106 ? -13.005 -0.342 7.608 1.00 94.06 106 VAL A C 1
ATOM 867 O O . VAL A 1 106 ? -12.769 -0.968 6.580 1.00 94.06 106 VAL A O 1
ATOM 870 N N . LEU A 1 107 ? -12.295 -0.518 8.724 1.00 94.19 107 LEU A N 1
ATOM 871 C CA . LEU A 1 107 ? -11.123 -1.396 8.784 1.00 94.19 107 LEU A CA 1
ATOM 872 C C . LEU A 1 107 ? -11.503 -2.879 8.639 1.00 94.19 107 LEU A C 1
ATOM 874 O O . LEU A 1 107 ? -10.790 -3.644 7.998 1.00 94.19 107 LEU A O 1
ATOM 878 N N . HIS A 1 108 ? -12.647 -3.290 9.175 1.00 90.50 108 HIS A N 1
ATOM 879 C CA . HIS A 1 108 ? -13.153 -4.650 9.026 1.00 90.50 108 HIS A CA 1
ATOM 880 C C . HIS A 1 108 ? -13.607 -4.934 7.586 1.00 90.50 108 HIS A C 1
ATOM 882 O O . HIS A 1 108 ? -13.356 -6.016 7.065 1.00 90.50 108 HIS A O 1
ATOM 888 N N . GLU A 1 109 ? -14.239 -3.969 6.910 1.00 91.69 109 GLU A N 1
ATOM 889 C CA . GLU A 1 109 ? -14.577 -4.068 5.479 1.00 91.69 109 GLU A CA 1
ATOM 890 C C . GLU A 1 109 ? -13.324 -4.170 4.594 1.00 91.69 109 GLU A C 1
ATOM 892 O O . GLU A 1 109 ? -13.353 -4.843 3.567 1.00 91.69 109 GLU A O 1
ATOM 897 N N . MET A 1 110 ? -12.204 -3.590 5.036 1.00 94.31 110 MET A N 1
ATOM 898 C CA . MET A 1 110 ? -10.882 -3.774 4.427 1.00 94.31 110 MET A CA 1
ATOM 899 C C . MET A 1 110 ? -10.262 -5.160 4.699 1.00 94.31 110 MET A C 1
ATOM 901 O O . MET A 1 110 ? -9.178 -5.456 4.198 1.00 94.31 110 MET A O 1
ATOM 905 N N . GLY A 1 111 ? -10.910 -6.008 5.504 1.00 92.44 111 GLY A N 1
ATOM 906 C CA . GLY A 1 111 ? -10.406 -7.322 5.902 1.00 92.44 111 GLY A CA 1
ATOM 907 C C . GLY A 1 111 ? -9.412 -7.296 7.066 1.00 92.44 111 GLY A C 1
ATOM 908 O O . GLY A 1 111 ? -8.730 -8.293 7.292 1.00 92.44 111 GLY A O 1
ATOM 909 N N . ALA A 1 112 ? -9.300 -6.182 7.800 1.00 93.62 112 ALA A N 1
ATOM 910 C CA . ALA A 1 112 ? -8.429 -6.112 8.966 1.00 93.62 112 ALA A CA 1
ATOM 911 C C . ALA A 1 112 ? -9.012 -6.890 10.152 1.00 93.62 112 ALA A C 1
ATOM 913 O O . ALA A 1 112 ? -10.174 -6.712 10.531 1.00 93.62 112 ALA A O 1
ATOM 914 N N . ASP A 1 113 ? -8.173 -7.707 10.784 1.00 91.75 113 ASP A N 1
ATOM 915 C CA . ASP A 1 113 ? -8.495 -8.316 12.067 1.00 91.75 113 ASP A CA 1
ATOM 916 C C . ASP A 1 113 ? -8.282 -7.335 13.236 1.00 91.75 113 ASP A C 1
ATOM 918 O O . ASP A 1 113 ? -7.793 -6.212 13.088 1.00 91.75 113 ASP A O 1
ATOM 922 N N . MET A 1 114 ? -8.666 -7.761 14.441 1.00 89.94 114 MET A N 1
ATOM 923 C CA . MET A 1 114 ? -8.530 -6.920 15.631 1.00 89.94 114 MET A CA 1
ATOM 924 C C . MET A 1 114 ? -7.076 -6.642 16.013 1.00 89.94 114 MET A C 1
ATOM 926 O O . MET A 1 114 ? -6.809 -5.585 16.579 1.00 89.94 114 MET A O 1
ATOM 930 N N . GLU A 1 115 ? -6.150 -7.557 15.726 1.00 91.25 115 GLU A N 1
ATOM 931 C CA . GLU A 1 115 ? -4.734 -7.356 16.033 1.00 91.25 115 GLU A CA 1
ATOM 932 C C . GLU A 1 115 ? -4.171 -6.216 15.183 1.00 91.25 115 GLU A C 1
ATOM 934 O O . GLU A 1 115 ? -3.573 -5.280 15.719 1.00 91.25 115 GLU A O 1
ATOM 939 N N . TYR A 1 116 ? -4.481 -6.218 13.887 1.00 93.62 116 TYR A N 1
ATOM 940 C CA . TYR A 1 116 ? -4.154 -5.133 12.975 1.00 93.62 116 TYR A CA 1
ATOM 941 C C . TYR A 1 116 ? -4.817 -3.816 13.388 1.00 93.62 116 TYR A C 1
ATOM 943 O O . TYR A 1 116 ? -4.162 -2.774 13.404 1.00 93.62 116 TYR A O 1
ATOM 951 N N . ILE A 1 117 ? -6.104 -3.829 13.753 1.00 94.75 117 ILE A N 1
ATOM 952 C CA . ILE A 1 117 ? -6.804 -2.607 14.178 1.00 94.75 117 ILE A CA 1
ATOM 953 C C . ILE A 1 117 ? -6.151 -2.023 15.440 1.00 94.75 117 ILE A C 1
ATOM 955 O O . ILE A 1 117 ? -5.956 -0.809 15.517 1.00 94.75 117 ILE A O 1
ATOM 959 N N . TYR A 1 118 ? -5.775 -2.858 16.414 1.00 93.81 118 TYR A N 1
ATOM 960 C CA . TYR A 1 118 ? -5.057 -2.402 17.607 1.00 93.81 118 TYR A CA 1
ATOM 961 C C . TYR A 1 118 ? -3.661 -1.877 17.282 1.00 93.81 118 TYR A C 1
ATOM 963 O O . TYR A 1 118 ? -3.257 -0.847 17.820 1.00 93.81 118 TYR A O 1
ATOM 971 N N . TYR A 1 119 ? -2.944 -2.545 16.381 1.00 93.69 119 TYR A N 1
ATOM 972 C CA . TYR A 1 119 ? -1.659 -2.070 15.889 1.00 93.69 119 TYR A CA 1
ATOM 973 C C . TYR A 1 119 ? -1.785 -0.697 15.216 1.00 93.69 119 TYR A C 1
ATOM 975 O O . TYR A 1 119 ? -0.998 0.203 15.498 1.00 93.69 119 TYR A O 1
ATOM 983 N N . LEU A 1 120 ? -2.797 -0.495 14.368 1.00 95.88 120 LEU A N 1
ATOM 984 C CA . LEU A 1 120 ? -3.050 0.789 13.718 1.00 95.88 120 LEU A CA 1
ATOM 985 C C . LEU A 1 120 ? -3.434 1.871 14.742 1.00 95.88 120 LEU A C 1
ATOM 987 O O . LEU A 1 120 ? -2.945 2.998 14.666 1.00 95.88 120 LEU A O 1
ATOM 991 N N . ALA A 1 121 ? -4.234 1.520 15.754 1.00 95.94 121 ALA A N 1
ATOM 992 C CA . ALA A 1 121 ? -4.610 2.419 16.847 1.00 95.94 121 ALA A CA 1
ATOM 993 C C . ALA A 1 121 ? -3.406 2.923 17.666 1.00 95.94 121 ALA A C 1
ATOM 995 O O . ALA A 1 121 ? -3.470 4.005 18.255 1.00 95.94 121 ALA A O 1
ATOM 996 N N . SER A 1 122 ? -2.300 2.171 17.678 1.00 93.88 122 SER A N 1
ATOM 997 C CA . SER A 1 122 ? -1.058 2.567 18.346 1.00 93.88 122 SER A CA 1
ATOM 998 C C . SER A 1 122 ? -0.139 3.432 17.474 1.00 93.88 122 SER A C 1
ATOM 1000 O O . SER A 1 122 ? 0.916 3.861 17.944 1.00 93.88 122 SER A O 1
ATOM 1002 N N . LYS A 1 123 ? -0.481 3.659 16.199 1.00 94.50 123 LYS A N 1
ATOM 1003 C CA . LYS A 1 123 ? 0.291 4.524 15.297 1.00 94.50 123 LYS A CA 1
ATOM 1004 C C . LYS A 1 123 ? 0.024 6.001 15.538 1.00 94.50 123 LYS A C 1
ATOM 1006 O O . LYS A 1 123 ? -0.836 6.396 16.329 1.00 94.50 123 LYS A O 1
ATOM 1011 N N . ASP A 1 124 ? 0.824 6.830 14.885 1.00 93.88 124 ASP A N 1
ATOM 1012 C CA . ASP A 1 124 ? 0.592 8.262 14.875 1.00 93.88 124 ASP A CA 1
ATOM 1013 C C . ASP A 1 124 ? -0.737 8.589 14.150 1.00 93.88 124 ASP A C 1
ATOM 1015 O O . ASP A 1 124 ? -1.206 7.809 13.311 1.00 93.88 124 ASP A O 1
ATOM 1019 N N . PRO A 1 125 ? -1.368 9.735 14.459 1.00 94.31 125 PRO A N 1
ATOM 1020 C CA . PRO A 1 125 ? -2.651 10.104 13.863 1.00 94.31 125 PRO A CA 1
ATOM 1021 C C . PRO A 1 125 ? -2.640 10.226 12.332 1.00 94.31 125 PRO A C 1
ATOM 1023 O O . PRO A 1 125 ? -3.686 10.029 11.714 1.00 94.31 125 PRO A O 1
ATOM 1026 N N . SER A 1 126 ? -1.498 10.539 11.709 1.00 93.88 126 SER A N 1
ATOM 1027 C CA . SER A 1 126 ? -1.424 10.692 10.250 1.00 93.88 126 SER A CA 1
ATOM 1028 C C . SER A 1 126 ? -1.497 9.337 9.548 1.00 93.88 126 SER A C 1
ATOM 1030 O O . SER A 1 126 ? -2.343 9.154 8.676 1.00 93.88 126 SER A O 1
ATOM 1032 N N . THR A 1 127 ? -0.746 8.347 10.039 1.00 95.12 127 THR A N 1
ATOM 1033 C CA . THR A 1 127 ? -0.836 6.944 9.607 1.00 95.12 127 THR A CA 1
ATOM 1034 C C . THR A 1 127 ? -2.260 6.396 9.766 1.00 95.12 127 THR A C 1
ATOM 1036 O O . THR A 1 127 ? -2.802 5.754 8.865 1.00 95.12 127 THR A O 1
ATOM 1039 N N . GLN A 1 128 ? -2.892 6.671 10.912 1.00 96.06 128 GLN A N 1
ATOM 1040 C CA . GLN A 1 128 ? -4.272 6.271 11.200 1.00 96.06 128 GLN A CA 1
ATOM 1041 C C . GLN A 1 128 ? -5.265 6.844 10.190 1.00 96.06 128 GLN A C 1
ATOM 1043 O O . GLN A 1 128 ? -6.037 6.097 9.589 1.00 96.06 128 GLN A O 1
ATOM 1048 N N . THR A 1 129 ? -5.226 8.164 10.010 1.00 96.31 129 THR A N 1
ATOM 1049 C CA . THR A 1 129 ? -6.133 8.897 9.119 1.00 96.31 129 THR A CA 1
ATOM 1050 C C . THR A 1 129 ? -5.966 8.417 7.686 1.00 96.31 129 THR A C 1
ATOM 1052 O O . THR A 1 129 ? -6.944 8.041 7.045 1.00 96.31 129 THR A O 1
ATOM 1055 N N . PHE A 1 130 ? -4.719 8.300 7.224 1.00 96.94 130 PHE A N 1
ATOM 1056 C CA . PHE A 1 130 ? -4.421 7.826 5.882 1.00 96.94 130 PHE A CA 1
ATOM 1057 C C . PHE A 1 130 ? -5.006 6.435 5.613 1.00 96.94 130 PHE A C 1
ATOM 1059 O O . PHE A 1 130 ? -5.652 6.234 4.586 1.00 96.94 130 PHE A O 1
ATOM 1066 N N . MET A 1 131 ? -4.812 5.477 6.529 1.00 97.44 131 MET A N 1
ATOM 1067 C CA . MET A 1 131 ? -5.335 4.117 6.360 1.00 97.44 131 MET A CA 1
ATOM 1068 C C . MET A 1 131 ? -6.862 4.073 6.340 1.00 97.44 131 MET A C 1
ATOM 1070 O O . MET A 1 131 ? -7.429 3.320 5.551 1.00 97.44 131 MET A O 1
ATOM 1074 N N . VAL A 1 132 ? -7.525 4.861 7.187 1.00 97.19 132 VAL A N 1
ATOM 1075 C CA . VAL A 1 132 ? -8.994 4.917 7.239 1.00 97.19 132 VAL A CA 1
ATOM 1076 C C . VAL A 1 132 ? -9.567 5.537 5.964 1.00 97.19 132 VAL A C 1
ATOM 1078 O O . VAL A 1 132 ? -10.547 5.027 5.427 1.00 97.19 132 VAL A O 1
ATOM 1081 N N . GLU A 1 133 ? -8.955 6.606 5.460 1.00 96.62 133 GLU A N 1
ATOM 1082 C CA . GLU A 1 133 ? -9.457 7.341 4.295 1.00 96.62 133 GLU A CA 1
ATOM 1083 C C . GLU A 1 133 ? -9.121 6.654 2.966 1.00 96.62 133 GLU A C 1
ATOM 1085 O O . GLU A 1 133 ? -9.945 6.629 2.053 1.00 96.62 133 GLU A O 1
ATOM 1090 N N . ASN A 1 134 ? -7.927 6.065 2.855 1.00 97.00 134 ASN A N 1
ATOM 1091 C CA . ASN A 1 134 ? -7.381 5.607 1.576 1.00 97.00 134 ASN A CA 1
ATOM 1092 C C . ASN A 1 134 ? -7.182 4.091 1.492 1.00 97.00 134 ASN A C 1
ATOM 1094 O O . ASN A 1 134 ? -6.947 3.562 0.405 1.00 97.00 134 ASN A O 1
ATOM 1098 N N . GLY A 1 135 ? -7.293 3.364 2.606 1.00 96.50 135 GLY A N 1
ATOM 1099 C CA . GLY A 1 135 ? -6.989 1.936 2.660 1.00 96.50 135 GLY A CA 1
ATOM 1100 C C . GLY A 1 135 ? -7.809 1.099 1.678 1.00 96.50 135 GLY A C 1
ATOM 1101 O O . GLY A 1 135 ? -7.245 0.305 0.932 1.00 96.50 135 GLY A O 1
ATOM 1102 N N . ASN A 1 136 ? -9.123 1.327 1.593 1.00 95.88 136 ASN A N 1
ATOM 1103 C CA . ASN A 1 136 ? -9.983 0.645 0.616 1.00 95.88 136 ASN A CA 1
ATOM 1104 C C . ASN A 1 136 ? -9.597 0.945 -0.842 1.00 95.88 136 ASN A C 1
ATOM 1106 O O . ASN A 1 136 ? -9.694 0.066 -1.697 1.00 95.88 136 ASN A O 1
ATOM 1110 N N . THR A 1 137 ? -9.164 2.171 -1.142 1.00 95.69 137 THR A N 1
ATOM 1111 C CA . THR A 1 137 ? -8.693 2.545 -2.484 1.00 95.69 137 THR A CA 1
ATOM 1112 C C . THR A 1 137 ? -7.409 1.796 -2.827 1.00 95.69 137 THR A C 1
ATOM 1114 O O . THR A 1 137 ? -7.321 1.202 -3.897 1.00 95.69 137 THR A O 1
ATOM 1117 N N . LEU A 1 138 ? -6.458 1.733 -1.893 1.00 96.00 138 LEU A N 1
ATOM 1118 C CA . LEU A 1 138 ? -5.211 0.985 -2.069 1.00 96.00 138 LEU A CA 1
ATOM 1119 C C . LEU A 1 138 ? -5.463 -0.514 -2.264 1.00 96.00 138 LEU A C 1
ATOM 1121 O O . LEU A 1 138 ? -4.867 -1.127 -3.145 1.00 96.00 138 LEU A O 1
ATOM 1125 N N . LEU A 1 139 ? -6.399 -1.098 -1.513 1.00 95.75 139 LEU A N 1
ATOM 1126 C CA . LEU A 1 139 ? -6.799 -2.493 -1.710 1.00 95.75 139 LEU A CA 1
ATOM 1127 C C . LEU A 1 139 ? -7.379 -2.737 -3.112 1.00 95.75 139 LEU A C 1
ATOM 1129 O O . LEU A 1 139 ? -7.058 -3.743 -3.740 1.00 95.75 139 LEU A O 1
A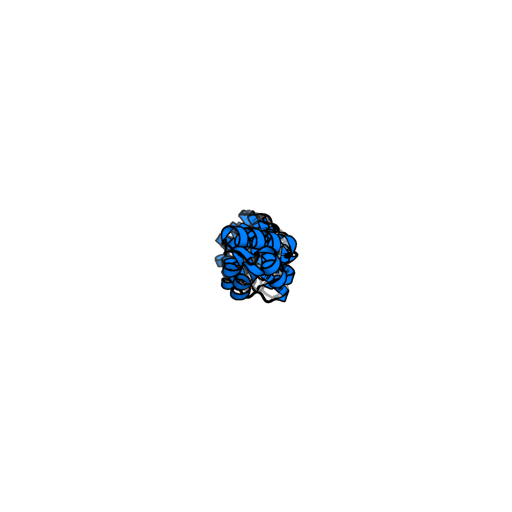TOM 1133 N N . LYS A 1 140 ? -8.191 -1.809 -3.639 1.00 94.62 140 LYS A N 1
ATOM 1134 C CA . LYS A 1 140 ? -8.725 -1.888 -5.014 1.00 94.62 140 LYS A CA 1
ATOM 1135 C C . LYS A 1 140 ? -7.643 -1.744 -6.082 1.00 94.62 140 LYS A C 1
ATOM 1137 O O . LYS A 1 140 ? -7.757 -2.368 -7.129 1.00 94.62 140 LYS A O 1
ATOM 1142 N N . MET A 1 141 ? -6.600 -0.966 -5.799 1.00 95.00 141 MET A N 1
ATOM 1143 C CA . MET A 1 141 ? -5.385 -0.885 -6.619 1.00 95.00 141 MET A CA 1
ATOM 1144 C C . MET A 1 141 ? -4.524 -2.159 -6.523 1.00 95.00 141 MET A C 1
ATOM 1146 O O . MET A 1 141 ? -3.548 -2.298 -7.247 1.00 95.00 141 MET A O 1
ATOM 1150 N N . GLY A 1 142 ? -4.868 -3.112 -5.651 1.00 94.75 142 GLY A N 1
ATOM 1151 C CA . GLY A 1 142 ? -4.172 -4.392 -5.509 1.00 94.75 142 GLY A CA 1
ATOM 1152 C C . GLY A 1 142 ? -3.123 -4.426 -4.397 1.00 94.75 142 GLY A C 1
ATOM 1153 O O . GLY A 1 142 ? -2.515 -5.473 -4.168 1.00 94.75 142 GLY A O 1
ATOM 1154 N N . PHE A 1 143 ? -2.917 -3.331 -3.659 1.00 94.12 143 PHE A N 1
ATOM 1155 C CA . PHE A 1 143 ? -2.040 -3.353 -2.492 1.00 94.12 143 PHE A CA 1
ATOM 1156 C C . PHE A 1 143 ? -2.637 -4.248 -1.405 1.00 94.12 143 PHE A C 1
ATOM 1158 O O . PHE A 1 143 ? -3.798 -4.114 -1.040 1.00 94.12 143 PHE A O 1
ATOM 1165 N N . SER A 1 144 ? -1.832 -5.138 -0.824 1.00 93.75 144 SER A N 1
ATOM 1166 C CA . SER A 1 144 ? -2.218 -5.845 0.408 1.00 93.75 144 SER A CA 1
ATOM 1167 C C . SER A 1 144 ? -2.350 -4.869 1.587 1.00 93.75 144 SER A C 1
ATOM 1169 O O . SER A 1 144 ? -1.681 -3.834 1.588 1.00 93.75 144 SER A O 1
ATOM 1171 N N . LEU A 1 145 ? -3.073 -5.248 2.648 1.00 93.12 145 LEU A N 1
ATOM 1172 C CA . LEU A 1 145 ? -3.122 -4.479 3.905 1.00 93.12 145 LEU A CA 1
ATOM 1173 C C . LEU A 1 145 ? -1.729 -4.125 4.446 1.00 93.12 145 LEU A C 1
ATOM 1175 O O . LEU A 1 145 ? -1.500 -2.993 4.861 1.00 93.12 145 LEU A O 1
ATOM 1179 N N . PHE A 1 146 ? -0.783 -5.065 4.390 1.00 91.19 146 PHE A N 1
ATOM 1180 C CA . PHE A 1 146 ? 0.594 -4.842 4.836 1.00 91.19 146 PHE A CA 1
ATOM 1181 C C . PHE A 1 146 ? 1.314 -3.753 4.020 1.00 91.19 146 PHE A C 1
ATOM 1183 O O . PHE A 1 146 ? 1.951 -2.857 4.577 1.00 91.19 146 PHE A O 1
ATOM 1190 N N . HIS A 1 147 ? 1.178 -3.792 2.694 1.00 92.00 147 HIS A N 1
ATOM 1191 C CA . HIS A 1 147 ? 1.751 -2.767 1.819 1.00 92.00 147 HIS A CA 1
ATOM 1192 C C . HIS A 1 147 ? 1.052 -1.415 1.994 1.00 92.00 147 HIS A C 1
ATOM 1194 O O . HIS A 1 147 ? 1.734 -0.404 2.110 1.00 92.00 147 HIS A O 1
ATOM 1200 N N . ALA A 1 148 ? -0.280 -1.380 2.110 1.00 94.62 148 ALA A N 1
ATOM 1201 C CA . ALA A 1 148 ? -1.014 -0.148 2.402 1.00 94.62 148 ALA A CA 1
ATOM 1202 C C . ALA A 1 148 ? -0.552 0.482 3.730 1.00 94.62 148 ALA A C 1
ATOM 1204 O O . ALA A 1 148 ? -0.328 1.689 3.808 1.00 94.62 148 ALA A O 1
ATOM 1205 N N . GLN A 1 149 ? -0.314 -0.344 4.753 1.00 92.31 149 GLN A N 1
ATOM 1206 C CA . GLN A 1 149 ? 0.230 0.085 6.040 1.00 92.31 149 GLN A CA 1
ATOM 1207 C C . GLN A 1 149 ? 1.659 0.623 5.930 1.00 92.31 149 GLN A C 1
ATOM 1209 O O . GLN A 1 149 ? 1.997 1.607 6.586 1.00 92.31 149 GLN A O 1
ATOM 1214 N N . THR A 1 150 ? 2.511 0.005 5.117 1.00 92.06 150 THR A N 1
ATOM 1215 C CA . THR A 1 150 ? 3.860 0.528 4.847 1.00 92.06 150 THR A CA 1
ATOM 1216 C C . THR A 1 150 ? 3.785 1.862 4.108 1.00 92.06 150 THR A C 1
ATOM 1218 O O . THR A 1 150 ? 4.476 2.814 4.472 1.00 92.06 150 THR A O 1
ATOM 1221 N N . LEU A 1 151 ? 2.885 1.966 3.127 1.00 94.06 151 LEU A N 1
ATOM 1222 C CA . LEU A 1 151 ? 2.677 3.180 2.355 1.00 94.06 151 LEU A CA 1
ATOM 1223 C C . LEU A 1 151 ? 2.155 4.326 3.225 1.00 94.06 151 LEU A C 1
ATOM 1225 O O . LEU A 1 151 ? 2.619 5.450 3.080 1.00 94.06 151 LEU A O 1
ATOM 1229 N N . SER A 1 152 ? 1.267 4.051 4.182 1.00 94.88 152 SER A N 1
ATOM 1230 C CA . SER A 1 152 ? 0.703 5.066 5.087 1.00 94.88 152 SER A CA 1
ATOM 1231 C C . SER A 1 152 ? 1.732 5.829 5.926 1.00 94.88 152 SER A C 1
ATOM 1233 O O . SER A 1 152 ? 1.437 6.914 6.411 1.00 94.88 152 SER A O 1
ATOM 1235 N N . GLN A 1 153 ? 2.943 5.283 6.062 1.00 93.31 153 GLN A N 1
ATOM 1236 C CA . GLN A 1 153 ? 4.056 5.891 6.795 1.00 93.31 153 GLN A CA 1
ATOM 1237 C C . GLN A 1 153 ? 4.993 6.710 5.894 1.00 93.31 153 GLN A C 1
ATOM 1239 O O . GLN A 1 153 ? 5.976 7.276 6.372 1.00 93.31 153 GLN A O 1
ATOM 1244 N N . LYS A 1 154 ? 4.741 6.736 4.580 1.00 93.75 154 LYS A N 1
ATOM 1245 C CA . LYS A 1 154 ? 5.483 7.556 3.616 1.00 93.75 154 LYS A CA 1
ATOM 1246 C C . LYS A 1 154 ? 4.973 8.998 3.628 1.00 93.75 154 LYS A C 1
ATOM 1248 O O . LYS A 1 154 ? 3.962 9.312 4.251 1.00 93.75 154 LYS A O 1
ATOM 1253 N N . SER A 1 155 ? 5.699 9.878 2.946 1.00 93.69 155 SER A N 1
ATOM 1254 C CA . SER A 1 155 ? 5.323 11.284 2.850 1.00 93.69 155 SER A CA 1
ATOM 1255 C C . SER A 1 155 ? 4.132 11.498 1.912 1.00 93.69 155 SER A C 1
ATOM 1257 O O . SER A 1 155 ? 3.867 10.693 1.015 1.00 93.69 155 SER A O 1
ATOM 1259 N N . THR A 1 156 ? 3.450 12.628 2.084 1.00 93.19 156 THR A N 1
ATOM 1260 C CA . THR A 1 156 ? 2.318 13.038 1.245 1.00 93.19 156 THR A CA 1
ATOM 1261 C C . THR A 1 156 ? 2.694 13.121 -0.238 1.00 93.19 156 THR A C 1
ATOM 1263 O O . THR A 1 156 ? 1.871 12.831 -1.101 1.00 93.19 156 THR A O 1
ATOM 1266 N N . GLU A 1 157 ? 3.939 13.478 -0.566 1.00 94.50 157 GLU A N 1
ATOM 1267 C CA . GLU A 1 157 ? 4.433 13.514 -1.947 1.00 94.50 157 GLU A CA 1
ATOM 1268 C C . GLU A 1 157 ? 4.423 12.121 -2.585 1.00 94.50 157 GLU A C 1
ATOM 1270 O O . GLU A 1 157 ? 3.968 11.974 -3.719 1.00 94.50 157 GLU A O 1
ATOM 1275 N N . VAL A 1 158 ? 4.854 11.096 -1.842 1.00 95.56 158 VAL A N 1
ATOM 1276 C CA . VAL A 1 158 ? 4.818 9.695 -2.291 1.00 95.56 158 VAL A CA 1
ATOM 1277 C C . VAL A 1 158 ? 3.373 9.249 -2.504 1.00 95.56 158 VAL A C 1
ATOM 1279 O O . VAL A 1 158 ? 3.059 8.654 -3.533 1.00 95.56 158 VAL A O 1
ATOM 1282 N N . HIS A 1 159 ? 2.474 9.570 -1.567 1.00 95.25 159 HIS A N 1
ATOM 1283 C CA . HIS A 1 159 ? 1.048 9.247 -1.693 1.00 95.25 159 HIS A CA 1
ATOM 1284 C C . HIS A 1 159 ? 0.436 9.875 -2.944 1.00 95.25 159 HIS A C 1
ATOM 1286 O O . HIS A 1 159 ? -0.158 9.173 -3.760 1.00 95.25 159 HIS A O 1
ATOM 1292 N N . ASN A 1 160 ? 0.628 11.184 -3.119 1.00 96.12 160 ASN A N 1
ATOM 1293 C CA . ASN A 1 160 ? 0.095 11.934 -4.252 1.00 96.12 160 ASN A CA 1
ATOM 1294 C C . ASN A 1 160 ? 0.648 11.419 -5.579 1.00 96.12 160 ASN A C 1
ATOM 1296 O O . ASN A 1 160 ? -0.098 11.311 -6.550 1.00 96.12 160 ASN A O 1
ATOM 1300 N N . PHE A 1 161 ? 1.938 11.078 -5.633 1.00 97.81 161 PHE A N 1
ATOM 1301 C CA . PHE A 1 161 ? 2.529 10.497 -6.831 1.00 97.81 161 PHE A CA 1
ATOM 1302 C C . PHE A 1 161 ? 1.824 9.197 -7.223 1.00 97.81 161 PHE A C 1
ATOM 1304 O O . PHE A 1 161 ? 1.429 9.051 -8.379 1.00 97.81 161 PHE A O 1
ATOM 1311 N N . ILE A 1 162 ? 1.633 8.278 -6.272 1.00 97.38 162 ILE A N 1
ATOM 1312 C CA . ILE A 1 162 ? 0.985 6.991 -6.541 1.00 97.38 162 ILE A CA 1
ATOM 1313 C C . ILE A 1 162 ? -0.456 7.218 -6.988 1.00 97.38 162 ILE A C 1
ATOM 1315 O O . ILE A 1 162 ? -0.815 6.773 -8.071 1.00 97.38 162 ILE A O 1
ATOM 1319 N N . PHE A 1 163 ? -1.267 7.962 -6.231 1.00 97.12 163 PHE A N 1
ATOM 1320 C CA . PHE A 1 163 ? -2.678 8.159 -6.586 1.00 97.12 163 PHE A CA 1
ATOM 1321 C C . PHE A 1 163 ? -2.878 8.839 -7.945 1.00 97.12 163 PHE A C 1
ATOM 1323 O O . PHE A 1 163 ? -3.820 8.497 -8.653 1.00 97.12 163 PHE A O 1
ATOM 1330 N N . ASN A 1 164 ? -1.990 9.756 -8.336 1.00 97.62 164 ASN A N 1
ATOM 1331 C CA . ASN A 1 164 ? -2.113 10.474 -9.605 1.00 97.62 164 ASN A CA 1
ATOM 1332 C C . ASN A 1 164 ? -1.613 9.678 -10.818 1.00 97.62 164 ASN A C 1
ATOM 1334 O O . ASN A 1 164 ? -2.011 9.983 -11.940 1.00 97.62 164 ASN A O 1
ATOM 1338 N N . ASN A 1 165 ? -0.720 8.704 -10.618 1.00 98.06 165 ASN A N 1
ATOM 1339 C CA . ASN A 1 165 ? -0.027 8.019 -11.714 1.00 98.06 165 ASN A CA 1
ATOM 1340 C C . ASN A 1 165 ? -0.215 6.496 -11.710 1.00 98.06 165 ASN A C 1
ATOM 1342 O O . ASN A 1 165 ? 0.362 5.819 -12.556 1.00 98.06 165 ASN A O 1
ATOM 1346 N N . PHE A 1 166 ? -0.990 5.942 -10.773 1.00 97.56 166 PHE A N 1
ATOM 1347 C CA . PHE A 1 166 ? -1.127 4.497 -10.600 1.00 97.56 166 PHE A CA 1
ATOM 1348 C C . PHE A 1 166 ? -1.563 3.799 -11.891 1.00 97.56 166 PHE A C 1
ATOM 1350 O O . PHE A 1 166 ? -0.841 2.938 -12.387 1.00 97.56 166 PHE A O 1
ATOM 1357 N N . ASP A 1 167 ? -2.704 4.205 -12.454 1.00 96.44 167 ASP A N 1
ATOM 1358 C CA . ASP A 1 167 ? -3.289 3.531 -13.616 1.00 96.44 167 ASP A CA 1
ATOM 1359 C C . ASP A 1 167 ? -2.353 3.595 -14.829 1.00 96.44 167 ASP A C 1
ATOM 1361 O O . ASP A 1 167 ? -2.102 2.580 -15.471 1.00 96.44 167 ASP A O 1
ATOM 1365 N N . SER A 1 168 ? -1.756 4.760 -15.104 1.00 97.00 168 SER A N 1
ATOM 1366 C CA . SER A 1 168 ? -0.867 4.940 -16.257 1.00 97.00 168 SER A CA 1
ATOM 1367 C C . SER A 1 168 ? 0.435 4.145 -16.135 1.00 97.00 168 SER A C 1
ATOM 1369 O O . SER A 1 168 ? 0.899 3.575 -17.123 1.00 97.00 168 SER A O 1
ATOM 1371 N N . LEU A 1 169 ? 1.022 4.072 -14.936 1.00 97.75 169 LEU A N 1
ATOM 1372 C CA . LEU A 1 169 ? 2.227 3.280 -14.683 1.00 97.75 169 LEU A CA 1
ATOM 1373 C C . LEU A 1 169 ? 1.923 1.778 -14.716 1.00 97.75 169 LEU A C 1
ATOM 1375 O O . LEU A 1 169 ? 2.688 1.012 -15.303 1.00 97.75 169 LEU A O 1
ATOM 1379 N N . HIS A 1 170 ? 0.798 1.363 -14.134 1.00 96.44 170 HIS A N 1
ATOM 1380 C CA . HIS A 1 170 ? 0.369 -0.030 -14.132 1.00 96.44 170 HIS A CA 1
ATOM 1381 C C . HIS A 1 170 ? 0.047 -0.521 -15.553 1.00 96.44 170 HIS A C 1
ATOM 1383 O O . HIS A 1 170 ? 0.510 -1.583 -15.966 1.00 96.44 170 HIS A O 1
ATOM 1389 N N . GLU A 1 171 ? -0.657 0.282 -16.357 1.00 95.69 171 GLU A N 1
ATOM 1390 C CA . GLU A 1 171 ? -0.887 0.013 -17.785 1.00 95.69 171 GLU A CA 1
ATOM 1391 C C . GLU A 1 171 ? 0.405 -0.029 -18.610 1.00 95.69 171 GLU A C 1
ATOM 1393 O O . GLU A 1 171 ? 0.455 -0.692 -19.647 1.00 95.69 171 GLU A O 1
ATOM 1398 N N . ALA A 1 172 ? 1.449 0.674 -18.172 1.00 96.19 172 ALA A N 1
ATOM 1399 C CA . ALA A 1 172 ? 2.767 0.634 -18.794 1.00 96.19 172 ALA A CA 1
ATOM 1400 C C . ALA A 1 172 ? 3.625 -0.567 -18.352 1.00 96.19 172 ALA A C 1
ATOM 1402 O O . ALA A 1 172 ? 4.777 -0.670 -18.771 1.00 96.19 172 ALA A O 1
ATOM 1403 N N . GLY A 1 173 ? 3.079 -1.469 -17.530 1.00 93.31 173 GLY A N 1
ATOM 1404 C CA . GLY A 1 173 ? 3.728 -2.716 -17.128 1.00 93.31 173 GLY A CA 1
ATOM 1405 C C . GLY A 1 173 ? 4.471 -2.659 -15.794 1.00 93.31 173 GLY A C 1
ATOM 1406 O O . GLY A 1 173 ? 5.212 -3.591 -15.483 1.00 93.31 173 GLY A O 1
ATOM 1407 N N . LEU A 1 174 ? 4.303 -1.600 -14.992 1.00 97.19 174 LEU A N 1
ATOM 1408 C CA . LEU A 1 174 ? 4.900 -1.550 -13.656 1.00 97.19 174 LEU A CA 1
ATOM 1409 C C . LEU A 1 174 ? 4.009 -2.257 -12.638 1.00 97.19 174 LEU A C 1
ATOM 1411 O O . LEU A 1 174 ? 2.825 -1.958 -12.506 1.00 97.19 174 LEU A O 1
ATOM 1415 N N . ASP A 1 175 ? 4.615 -3.153 -11.862 1.00 94.94 175 ASP A N 1
ATOM 1416 C CA . ASP A 1 175 ? 3.971 -3.703 -10.673 1.00 94.94 175 ASP A CA 1
ATOM 1417 C C . ASP A 1 175 ? 3.944 -2.691 -9.508 1.00 94.94 175 ASP A C 1
ATOM 1419 O O . ASP A 1 175 ? 4.562 -1.622 -9.538 1.00 94.94 175 ASP A O 1
ATOM 1423 N N . LEU A 1 176 ? 3.231 -3.058 -8.443 1.00 93.94 176 LEU A N 1
ATOM 1424 C CA . LEU A 1 176 ? 3.041 -2.221 -7.256 1.00 93.94 176 LEU A CA 1
ATOM 1425 C C . LEU A 1 176 ? 4.363 -1.818 -6.586 1.00 93.94 176 LEU A C 1
ATOM 1427 O O . LEU A 1 176 ? 4.492 -0.693 -6.104 1.00 93.94 176 LEU A O 1
ATOM 1431 N N . VAL A 1 177 ? 5.345 -2.725 -6.568 1.00 92.56 177 VAL A N 1
ATOM 1432 C CA . VAL A 1 177 ? 6.653 -2.498 -5.935 1.00 92.56 177 VAL A CA 1
ATOM 1433 C C . VAL A 1 177 ? 7.446 -1.473 -6.738 1.00 92.56 177 VAL A C 1
ATOM 1435 O O . VAL A 1 177 ? 8.059 -0.571 -6.169 1.00 92.56 177 VAL A O 1
ATOM 1438 N N . ASN A 1 178 ? 7.393 -1.569 -8.065 1.00 95.94 178 ASN A N 1
ATOM 1439 C CA . ASN A 1 178 ? 8.027 -0.618 -8.963 1.00 95.94 178 ASN A CA 1
ATOM 1440 C C . ASN A 1 178 ? 7.386 0.771 -8.866 1.00 95.94 178 ASN A C 1
ATOM 1442 O O . ASN A 1 178 ? 8.108 1.767 -8.827 1.00 95.94 178 ASN A O 1
ATOM 1446 N N . ILE A 1 179 ? 6.054 0.854 -8.775 1.00 97.06 179 ILE A N 1
ATOM 1447 C CA . ILE A 1 179 ? 5.338 2.128 -8.597 1.00 97.06 179 ILE A CA 1
ATOM 1448 C C . ILE A 1 179 ? 5.730 2.788 -7.268 1.00 97.06 179 ILE A C 1
ATOM 1450 O O . ILE A 1 179 ? 6.058 3.976 -7.253 1.00 97.06 179 ILE A O 1
ATOM 1454 N N . GLU A 1 180 ? 5.763 2.033 -6.164 1.00 93.88 180 GLU A N 1
ATOM 1455 C CA . GLU A 1 180 ? 6.208 2.558 -4.866 1.00 93.88 180 GLU A CA 1
ATOM 1456 C C . GLU A 1 180 ? 7.676 3.011 -4.916 1.00 93.88 180 GLU A C 1
ATOM 1458 O O . GLU A 1 180 ? 8.012 4.094 -4.432 1.00 93.88 180 GLU A O 1
ATOM 1463 N N . HIS A 1 181 ? 8.556 2.216 -5.534 1.00 94.19 181 HIS A N 1
ATOM 1464 C CA . HIS A 1 181 ? 9.967 2.571 -5.670 1.00 94.19 181 HIS A CA 1
ATOM 1465 C C . HIS A 1 181 ? 10.150 3.871 -6.462 1.00 94.19 181 HIS A C 1
ATOM 1467 O O . HIS A 1 181 ? 10.909 4.744 -6.040 1.00 94.19 181 HIS A O 1
ATOM 1473 N N . LEU A 1 182 ? 9.428 4.029 -7.575 1.00 97.62 182 LEU A N 1
ATOM 1474 C CA . LEU A 1 182 ? 9.462 5.236 -8.398 1.00 97.62 182 LEU A CA 1
ATOM 1475 C C . LEU A 1 182 ? 8.959 6.469 -7.639 1.00 97.62 182 LEU A C 1
ATOM 1477 O O . LEU A 1 182 ? 9.551 7.544 -7.744 1.00 97.62 182 LEU A O 1
ATOM 1481 N N . ALA A 1 183 ? 7.909 6.313 -6.832 1.00 96.81 183 ALA A N 1
ATOM 1482 C CA . ALA A 1 183 ? 7.349 7.396 -6.031 1.00 96.81 183 ALA A CA 1
ATOM 1483 C C . ALA A 1 183 ? 8.362 7.991 -5.036 1.00 96.81 183 ALA A C 1
ATOM 1485 O O . ALA A 1 183 ? 8.275 9.169 -4.699 1.00 96.81 183 ALA A O 1
ATOM 1486 N N . GLY A 1 184 ? 9.350 7.203 -4.596 1.00 94.88 184 GLY A N 1
ATOM 1487 C CA . GLY A 1 184 ? 10.438 7.652 -3.721 1.00 94.88 184 GLY A CA 1
ATOM 1488 C C . GLY A 1 184 ? 11.672 8.227 -4.432 1.00 94.88 184 GLY A C 1
ATOM 1489 O O . GLY A 1 184 ? 12.621 8.613 -3.750 1.00 94.88 184 GLY A O 1
ATOM 1490 N N . ARG A 1 185 ? 11.707 8.252 -5.771 1.00 96.12 185 ARG A N 1
ATOM 1491 C CA . ARG A 1 185 ? 12.852 8.749 -6.558 1.00 96.12 185 ARG A CA 1
ATOM 1492 C C . ARG A 1 185 ? 12.817 10.260 -6.781 1.00 96.12 185 ARG A C 1
ATOM 1494 O O . ARG A 1 185 ? 11.857 10.935 -6.420 1.00 96.12 185 ARG A O 1
ATOM 1501 N N . SER A 1 186 ? 13.884 10.807 -7.368 1.00 96.75 186 SER A N 1
ATOM 1502 C CA . SER A 1 186 ? 13.932 12.233 -7.697 1.00 96.75 186 SER A CA 1
ATOM 1503 C C . SER A 1 186 ? 12.875 12.610 -8.742 1.00 96.75 186 SER A C 1
ATOM 1505 O O . SER A 1 186 ? 12.492 11.801 -9.586 1.00 96.75 186 SER A O 1
ATOM 1507 N N . VAL A 1 187 ? 12.444 13.875 -8.738 1.00 96.31 187 VAL A N 1
ATOM 1508 C CA . VAL A 1 187 ? 11.459 14.392 -9.707 1.00 96.31 187 VAL A CA 1
ATOM 1509 C C . VAL A 1 187 ? 11.940 14.221 -11.155 1.00 96.31 187 VAL A C 1
ATOM 1511 O O . VAL A 1 187 ? 11.140 13.936 -12.043 1.00 96.31 187 VAL A O 1
ATOM 1514 N N . ALA A 1 188 ? 13.247 14.354 -11.409 1.00 97.06 188 ALA A N 1
ATOM 1515 C CA . ALA A 1 188 ? 13.822 14.137 -12.736 1.00 97.06 188 ALA A CA 1
ATOM 1516 C C . ALA A 1 188 ? 13.638 12.683 -13.206 1.00 97.06 188 ALA A C 1
ATOM 1518 O O . ALA A 1 188 ? 13.182 12.449 -14.324 1.00 97.06 188 ALA A O 1
ATOM 1519 N N . GLU A 1 189 ? 13.916 11.715 -12.330 1.00 98.19 189 GLU A N 1
ATOM 1520 C CA . GLU A 1 189 ? 13.717 10.293 -12.619 1.00 98.19 189 GLU A CA 1
ATOM 1521 C C . GLU A 1 189 ? 12.237 9.951 -12.799 1.00 98.19 189 GLU A C 1
ATOM 1523 O O . GLU A 1 189 ? 11.878 9.274 -13.760 1.00 98.19 189 GLU A O 1
ATOM 1528 N N . GLN A 1 190 ? 11.372 10.458 -11.917 1.00 98.31 190 GLN A N 1
ATOM 1529 C CA . GLN A 1 190 ? 9.920 10.304 -12.022 1.00 98.31 190 GLN A CA 1
ATOM 1530 C C . GLN A 1 190 ? 9.403 10.789 -13.378 1.00 98.31 190 GLN A C 1
ATOM 1532 O O . GLN A 1 190 ? 8.711 10.048 -14.074 1.00 98.31 190 GLN A O 1
ATOM 1537 N N . ASN A 1 191 ? 9.791 11.998 -13.788 1.00 98.06 191 ASN A N 1
ATOM 1538 C CA . ASN A 1 191 ? 9.385 12.581 -15.065 1.00 98.06 191 ASN A CA 1
ATOM 1539 C C . ASN A 1 191 ? 9.910 11.784 -16.263 1.00 98.06 191 ASN A C 1
ATOM 1541 O O . ASN A 1 191 ? 9.178 11.595 -17.236 1.00 98.06 191 ASN A O 1
ATOM 1545 N N . PHE A 1 192 ? 11.155 11.301 -16.200 1.00 98.50 192 PHE A N 1
ATOM 1546 C CA . PHE A 1 192 ? 11.712 10.449 -17.248 1.00 98.50 192 PHE A CA 1
ATOM 1547 C C . PHE A 1 192 ? 10.885 9.171 -17.412 1.00 98.50 192 PHE A C 1
ATOM 1549 O O . PHE A 1 192 ? 10.460 8.845 -18.522 1.00 98.50 192 PHE A O 1
ATOM 1556 N N . VAL A 1 193 ? 10.621 8.466 -16.307 1.00 98.44 193 VAL A N 1
ATOM 1557 C CA . VAL A 1 193 ? 9.864 7.212 -16.335 1.00 98.44 193 VAL A CA 1
ATOM 1558 C C . VAL A 1 193 ? 8.439 7.470 -16.807 1.00 98.44 193 VAL A C 1
ATOM 1560 O O . VAL A 1 193 ? 8.028 6.850 -17.779 1.00 98.44 193 VAL A O 1
ATOM 1563 N N . LEU A 1 194 ? 7.716 8.436 -16.234 1.00 98.25 194 LEU A N 1
ATOM 1564 C CA . LEU A 1 194 ? 6.350 8.776 -16.662 1.00 98.25 194 LEU A CA 1
ATOM 1565 C C . LEU A 1 194 ? 6.251 9.043 -18.170 1.00 98.25 194 LEU A C 1
ATOM 1567 O O . LEU A 1 194 ? 5.272 8.662 -18.808 1.00 98.25 194 LEU A O 1
ATOM 1571 N N . LYS A 1 195 ? 7.277 9.670 -18.753 1.00 98.06 195 LYS A N 1
ATOM 1572 C CA . LYS A 1 195 ? 7.311 10.005 -20.177 1.00 98.06 195 LYS A CA 1
ATOM 1573 C C . LYS A 1 195 ? 7.666 8.821 -21.081 1.00 98.06 195 LYS A C 1
ATOM 1575 O O . LYS A 1 195 ? 7.180 8.761 -22.209 1.00 98.06 195 LYS A O 1
ATOM 1580 N N . HIS A 1 196 ? 8.533 7.914 -20.631 1.00 98.19 196 HIS A N 1
ATOM 1581 C CA . HIS A 1 196 ? 9.184 6.937 -21.513 1.00 98.19 196 HIS A CA 1
ATOM 1582 C C . HIS A 1 196 ? 8.914 5.472 -21.173 1.00 98.19 196 HIS A C 1
ATOM 1584 O O . HIS A 1 196 ? 9.219 4.607 -21.988 1.00 98.19 196 HIS A O 1
ATOM 1590 N N . VAL A 1 197 ? 8.330 5.172 -20.014 1.00 98.19 197 VAL A N 1
ATOM 1591 C CA . VAL A 1 197 ? 8.212 3.804 -19.500 1.00 98.19 197 VAL A CA 1
ATOM 1592 C C . VAL A 1 197 ? 7.459 2.872 -20.432 1.00 98.19 197 VAL A C 1
ATOM 1594 O O . VAL A 1 197 ? 7.989 1.823 -20.771 1.00 98.19 197 VAL A O 1
ATOM 1597 N N . LYS A 1 198 ? 6.290 3.286 -20.929 1.00 97.25 198 LYS A N 1
ATOM 1598 C CA . LYS A 1 198 ? 5.489 2.473 -21.851 1.00 97.25 198 LYS A CA 1
ATOM 1599 C C . LYS A 1 198 ? 6.255 2.170 -23.134 1.00 97.25 198 LYS A C 1
ATOM 1601 O O . LYS A 1 198 ? 6.386 1.020 -23.517 1.00 97.25 198 LYS A O 1
ATOM 1606 N N . PHE A 1 199 ? 6.841 3.202 -23.738 1.00 97.19 199 PHE A N 1
ATOM 1607 C CA . PHE A 1 199 ? 7.648 3.069 -24.949 1.00 97.19 199 PHE A CA 1
ATOM 1608 C C . PHE A 1 199 ? 8.838 2.116 -24.759 1.00 97.19 199 PHE A C 1
ATOM 1610 O O . PHE A 1 199 ? 9.059 1.227 -25.573 1.00 97.19 199 PHE A O 1
ATOM 1617 N N . LEU A 1 200 ? 9.604 2.285 -23.678 1.00 97.00 200 LEU A N 1
ATOM 1618 C CA . LEU A 1 200 ? 10.776 1.452 -23.405 1.00 97.00 200 LEU A CA 1
ATOM 1619 C C . LEU A 1 200 ? 10.376 0.011 -23.070 1.00 97.00 200 LEU A C 1
ATOM 1621 O O . LEU A 1 200 ? 11.031 -0.928 -23.521 1.00 97.00 200 LEU A O 1
ATOM 1625 N N . HIS A 1 201 ? 9.298 -0.165 -22.312 1.00 96.00 201 HIS A N 1
ATOM 1626 C CA . HIS A 1 201 ? 8.771 -1.476 -21.963 1.00 96.00 201 HIS A CA 1
ATOM 1627 C C . HIS A 1 201 ? 8.244 -2.219 -23.202 1.00 96.00 201 HIS A C 1
ATOM 1629 O O . HIS A 1 201 ? 8.587 -3.381 -23.405 1.00 96.00 201 HIS A O 1
ATOM 1635 N N . ASP A 1 202 ? 7.514 -1.534 -24.088 1.00 94.75 202 ASP A N 1
ATOM 1636 C CA . ASP A 1 202 ? 7.042 -2.074 -25.372 1.00 94.75 202 ASP A CA 1
ATOM 1637 C C . ASP A 1 202 ? 8.206 -2.410 -26.324 1.00 94.75 202 ASP A C 1
ATOM 1639 O O . ASP A 1 202 ? 8.101 -3.315 -27.154 1.00 94.75 202 ASP A O 1
ATOM 1643 N N . ALA A 1 203 ? 9.350 -1.731 -26.181 1.00 93.62 203 ALA A N 1
ATOM 1644 C CA . ALA A 1 203 ? 10.602 -2.083 -26.851 1.00 93.62 203 ALA A CA 1
ATOM 1645 C C . ALA A 1 203 ? 11.324 -3.290 -26.217 1.00 93.62 203 ALA A C 1
ATOM 1647 O O . ALA A 1 203 ? 12.380 -3.686 -26.694 1.00 93.62 203 ALA A O 1
ATOM 1648 N N . GLY A 1 204 ? 10.798 -3.888 -25.146 1.00 92.69 204 GLY A N 1
ATOM 1649 C CA . GLY A 1 204 ? 11.418 -5.026 -24.463 1.00 92.69 204 GLY A CA 1
ATOM 1650 C C . GLY A 1 204 ? 12.525 -4.646 -23.474 1.00 92.69 204 GLY A C 1
ATOM 1651 O O . GLY A 1 204 ? 13.309 -5.504 -23.062 1.00 92.69 204 GLY A O 1
ATOM 1652 N N . VAL A 1 205 ? 12.619 -3.374 -23.070 1.00 95.75 205 VAL A N 1
ATOM 1653 C CA . VAL A 1 205 ? 13.508 -2.951 -21.980 1.00 95.75 205 VAL A CA 1
ATOM 1654 C C . VAL A 1 205 ? 12.849 -3.285 -20.642 1.00 95.75 205 VAL A C 1
ATOM 1656 O O . VAL A 1 205 ? 11.725 -2.871 -20.367 1.00 95.75 205 VAL A O 1
ATOM 1659 N N . SER A 1 206 ? 13.554 -4.019 -19.779 1.00 94.94 206 SER A N 1
ATOM 1660 C CA . SER A 1 206 ? 13.028 -4.380 -18.458 1.00 94.94 206 SER A CA 1
ATOM 1661 C C . SER A 1 206 ? 12.861 -3.155 -17.553 1.00 94.94 206 SER A C 1
ATOM 1663 O O . SER A 1 206 ? 13.649 -2.210 -17.617 1.00 94.94 206 SER A O 1
ATOM 1665 N N . VAL A 1 207 ? 11.885 -3.195 -16.640 1.00 95.50 207 VAL A N 1
ATOM 1666 C CA . VAL A 1 207 ? 11.619 -2.099 -15.684 1.00 95.50 207 VAL A CA 1
ATOM 1667 C C . VAL A 1 207 ? 12.867 -1.723 -14.873 1.00 95.50 207 VAL A C 1
ATOM 1669 O O . VAL A 1 207 ? 13.169 -0.542 -14.714 1.00 95.50 207 VAL A O 1
ATOM 1672 N N . ASN A 1 208 ? 13.666 -2.712 -14.458 1.00 94.62 208 ASN A N 1
ATOM 1673 C CA . ASN A 1 208 ? 14.936 -2.472 -13.762 1.00 94.62 208 ASN A CA 1
ATOM 1674 C C . ASN A 1 208 ? 15.918 -1.638 -14.600 1.00 94.62 208 ASN A C 1
ATOM 1676 O O . ASN A 1 208 ? 16.584 -0.747 -14.072 1.00 94.62 208 ASN A O 1
ATOM 1680 N N . LEU A 1 209 ? 16.002 -1.899 -15.908 1.00 96.06 209 LEU A N 1
ATOM 1681 C CA . LEU A 1 209 ? 16.848 -1.122 -16.812 1.00 96.06 209 LEU A CA 1
ATOM 1682 C C . LEU A 1 209 ? 16.264 0.262 -17.100 1.00 96.06 209 LEU A C 1
ATOM 1684 O O . LEU A 1 209 ? 17.032 1.208 -17.243 1.00 96.06 209 LEU A O 1
ATOM 1688 N N . ILE A 1 210 ? 14.937 0.413 -17.120 1.00 97.81 210 ILE A N 1
ATOM 1689 C CA . ILE A 1 210 ? 14.279 1.724 -17.228 1.00 97.81 210 ILE A CA 1
ATOM 1690 C C . ILE A 1 210 ? 14.615 2.592 -16.006 1.00 97.81 210 ILE A C 1
ATOM 1692 O O . ILE A 1 210 ? 14.974 3.757 -16.162 1.00 97.81 210 ILE A O 1
ATOM 1696 N N . PHE A 1 211 ? 14.580 2.025 -14.797 1.00 97.50 211 PHE A N 1
ATOM 1697 C CA . PHE A 1 211 ? 14.983 2.725 -13.572 1.00 97.50 211 PHE A CA 1
ATOM 1698 C C . PHE A 1 211 ? 16.483 3.007 -13.504 1.00 97.50 211 PHE A C 1
ATOM 1700 O O . PHE A 1 211 ? 16.899 4.028 -12.961 1.00 97.50 211 PHE A O 1
ATOM 1707 N N . TYR A 1 212 ? 17.325 2.129 -14.043 1.00 96.12 212 TYR A N 1
ATOM 1708 C CA . TYR A 1 212 ? 18.742 2.449 -14.199 1.00 96.12 212 TYR A CA 1
ATOM 1709 C C . TYR A 1 212 ? 18.941 3.605 -15.188 1.00 96.12 212 TYR A C 1
ATOM 1711 O O . TYR A 1 212 ? 19.726 4.513 -14.925 1.00 96.12 212 TYR A O 1
ATOM 171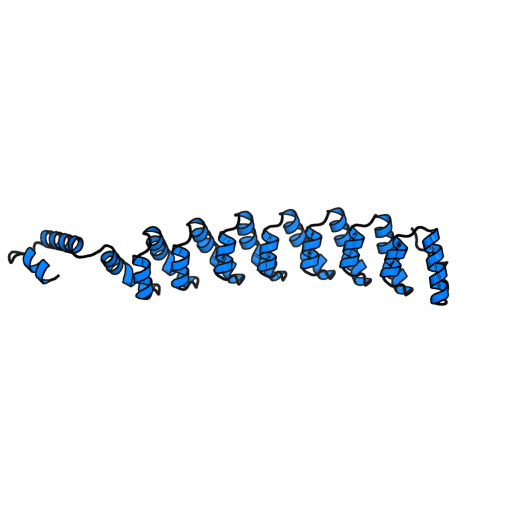9 N N . LEU A 1 213 ? 18.210 3.594 -16.307 1.00 97.56 213 LEU A N 1
ATOM 1720 C CA . LEU A 1 213 ? 18.286 4.618 -17.345 1.00 97.56 213 LEU A CA 1
ATOM 1721 C C . LEU A 1 213 ? 17.844 5.992 -16.836 1.00 97.56 213 LEU A C 1
ATOM 1723 O O . LEU A 1 213 ? 18.491 6.991 -17.144 1.00 97.56 213 LEU A O 1
ATOM 1727 N N . SER A 1 214 ? 16.788 6.045 -16.020 1.00 97.94 214 SER A N 1
ATOM 1728 C CA . SER A 1 214 ? 16.263 7.301 -15.476 1.00 97.94 214 SER A CA 1
ATOM 1729 C C . SER A 1 214 ? 17.280 8.063 -14.626 1.00 97.94 214 SER A C 1
ATOM 1731 O O . SER A 1 214 ? 17.159 9.276 -14.488 1.00 97.94 214 SER A O 1
ATOM 1733 N N . SER A 1 215 ? 18.285 7.374 -14.076 1.00 97.12 215 SER A N 1
ATOM 1734 C CA . SER A 1 215 ? 19.361 7.984 -13.290 1.00 97.12 215 SER A CA 1
ATOM 1735 C C . SER A 1 215 ? 20.631 8.281 -14.099 1.00 97.12 215 SER A C 1
ATOM 1737 O O . SER A 1 215 ? 21.618 8.726 -13.519 1.00 97.12 215 SER A O 1
ATOM 1739 N N . GLN A 1 216 ? 20.664 7.968 -15.400 1.00 96.50 216 GLN A N 1
ATOM 1740 C CA . GLN A 1 216 ? 21.817 8.253 -16.263 1.00 96.50 216 GLN A CA 1
ATOM 1741 C C . GLN A 1 216 ? 21.825 9.704 -16.750 1.00 96.50 216 GLN A C 1
ATOM 1743 O O . GLN A 1 216 ? 20.836 10.423 -16.637 1.00 96.50 216 GLN A O 1
ATOM 1748 N N . GLU A 1 217 ? 22.946 10.116 -17.341 1.00 94.75 217 GLU A N 1
ATOM 1749 C CA . GLU A 1 217 ? 23.049 11.399 -18.031 1.00 94.75 217 GLU A CA 1
ATOM 1750 C C . GLU A 1 217 ? 22.049 11.508 -19.190 1.00 94.75 217 GLU A C 1
ATOM 1752 O O . GLU A 1 217 ? 21.746 10.529 -19.880 1.00 94.75 217 GLU A O 1
ATOM 1757 N N . GLU A 1 218 ? 21.584 12.731 -19.445 1.00 93.62 218 GLU A N 1
ATOM 1758 C CA . GLU A 1 218 ? 20.589 13.030 -20.477 1.00 93.62 218 GLU A CA 1
ATOM 1759 C C . GLU A 1 218 ? 21.034 12.566 -21.878 1.00 93.62 218 GLU A C 1
ATOM 1761 O O . GLU A 1 218 ? 20.224 12.115 -22.683 1.00 93.62 218 GLU A O 1
ATOM 1766 N N . THR A 1 219 ? 22.338 12.600 -22.164 1.00 91.81 219 THR A N 1
ATOM 1767 C CA . THR A 1 219 ? 22.923 12.109 -23.423 1.00 91.81 219 THR A CA 1
ATOM 1768 C C . THR A 1 219 ? 22.675 10.612 -23.629 1.00 91.81 219 THR A C 1
ATOM 1770 O O . THR A 1 219 ? 22.269 10.189 -24.712 1.00 91.81 219 THR A O 1
ATOM 1773 N N . VAL A 1 220 ? 22.856 9.806 -22.579 1.00 94.00 220 VAL A N 1
ATOM 1774 C CA . VAL A 1 220 ? 22.612 8.356 -22.589 1.00 94.00 220 VAL A CA 1
ATOM 1775 C C . VAL A 1 220 ? 21.112 8.072 -22.673 1.00 94.00 220 VAL A C 1
ATOM 1777 O O . VAL A 1 220 ? 20.685 7.230 -23.467 1.00 94.00 220 VAL A O 1
ATOM 1780 N N . GLN A 1 221 ? 20.310 8.810 -21.901 1.00 96.31 221 GLN A N 1
ATOM 1781 C CA . GLN A 1 221 ? 18.848 8.740 -21.930 1.00 96.31 221 GLN A CA 1
ATOM 1782 C C . GLN A 1 221 ? 18.294 8.991 -23.334 1.00 96.31 221 GLN A C 1
ATOM 1784 O O . GLN A 1 221 ? 17.590 8.142 -23.886 1.00 96.31 221 GLN A O 1
ATOM 1789 N N . ASN A 1 222 ? 18.660 10.123 -23.937 1.00 94.69 222 ASN A N 1
ATOM 1790 C CA . ASN A 1 222 ? 18.204 10.527 -25.263 1.00 94.69 222 ASN A CA 1
ATOM 1791 C C . ASN A 1 222 ? 18.657 9.540 -26.338 1.00 94.69 222 ASN A C 1
ATOM 1793 O O . ASN A 1 222 ? 17.865 9.186 -27.214 1.00 94.69 222 ASN A O 1
ATOM 1797 N N . PHE A 1 223 ? 19.896 9.045 -26.251 1.00 93.19 223 PHE A N 1
ATOM 1798 C CA . PHE A 1 223 ? 20.390 8.035 -27.178 1.00 93.19 223 PHE A CA 1
ATOM 1799 C C . PHE A 1 223 ? 19.523 6.771 -27.143 1.00 93.19 223 PHE A C 1
ATOM 1801 O O . PHE A 1 223 ? 19.088 6.304 -28.198 1.00 93.19 223 PHE A O 1
ATOM 1808 N N . ILE A 1 224 ? 19.250 6.224 -25.954 1.00 95.56 224 ILE A N 1
ATOM 1809 C CA . ILE A 1 224 ? 18.471 4.986 -25.824 1.00 95.56 224 ILE A CA 1
ATOM 1810 C C . ILE A 1 224 ? 17.029 5.216 -26.272 1.00 95.56 224 ILE A C 1
ATOM 1812 O O . ILE A 1 224 ? 16.545 4.480 -27.129 1.00 95.56 224 ILE A O 1
ATOM 1816 N N . VAL A 1 225 ? 16.366 6.268 -25.782 1.00 96.38 225 VAL A N 1
ATOM 1817 C CA . VAL A 1 225 ? 14.979 6.590 -26.161 1.00 96.38 225 VAL A CA 1
ATOM 1818 C C . VAL A 1 225 ? 14.826 6.727 -27.679 1.00 96.38 225 VAL A C 1
ATOM 1820 O O . VAL A 1 225 ? 13.840 6.267 -28.246 1.00 96.38 225 VAL A O 1
ATOM 1823 N N . LYS A 1 226 ? 15.809 7.317 -28.362 1.00 94.31 226 LYS A N 1
ATOM 1824 C CA . LYS A 1 226 ? 15.758 7.539 -29.811 1.00 94.31 226 LYS A CA 1
ATOM 1825 C C . LYS A 1 226 ? 16.047 6.288 -30.639 1.00 94.31 226 LYS A C 1
ATOM 1827 O O . LYS A 1 226 ? 15.498 6.154 -31.729 1.00 94.31 226 LYS A O 1
ATOM 1832 N N . ASN A 1 227 ? 16.920 5.401 -30.157 1.00 92.19 227 ASN A N 1
ATOM 1833 C CA . ASN A 1 227 ? 17.504 4.346 -30.991 1.00 92.19 227 ASN A CA 1
ATOM 1834 C C . ASN A 1 227 ? 17.121 2.917 -30.580 1.00 92.19 227 ASN A C 1
ATOM 1836 O O . ASN A 1 227 ? 17.364 2.003 -31.364 1.00 92.19 227 ASN A O 1
ATOM 1840 N N . VAL A 1 228 ? 16.529 2.690 -29.401 1.00 95.00 228 VAL A N 1
ATOM 1841 C CA . VAL A 1 228 ? 16.327 1.334 -28.851 1.00 95.00 228 VAL A CA 1
ATOM 1842 C C . VAL A 1 228 ? 15.545 0.407 -29.784 1.00 95.00 228 VAL A C 1
ATOM 1844 O O . VAL A 1 228 ? 16.049 -0.656 -30.125 1.00 95.00 228 VAL A O 1
ATOM 1847 N N . HIS A 1 229 ? 14.389 0.836 -30.303 1.00 92.69 229 HIS A N 1
ATOM 1848 C CA . HIS A 1 229 ? 13.598 0.019 -31.232 1.00 92.69 229 HIS A CA 1
ATOM 1849 C C . HIS A 1 229 ? 14.353 -0.318 -32.511 1.00 92.69 229 HIS A C 1
ATOM 1851 O O . HIS A 1 229 ? 14.265 -1.437 -33.011 1.00 92.69 229 HIS A O 1
ATOM 1857 N N . TYR A 1 230 ? 15.074 0.663 -33.050 1.00 89.69 230 TYR A N 1
ATOM 1858 C CA . TYR A 1 230 ? 15.831 0.463 -34.272 1.00 89.69 230 TYR A CA 1
ATOM 1859 C C . TYR A 1 230 ? 16.948 -0.557 -34.051 1.00 89.69 230 TYR A C 1
ATOM 1861 O O . TYR A 1 230 ? 17.067 -1.510 -34.812 1.00 89.69 230 TYR A O 1
ATOM 1869 N N . LEU A 1 231 ? 17.713 -0.406 -32.970 1.00 90.44 231 LEU A N 1
ATOM 1870 C CA . LEU A 1 231 ? 18.810 -1.310 -32.645 1.00 90.44 231 LEU A CA 1
ATOM 1871 C C . LEU A 1 231 ? 18.318 -2.726 -32.306 1.00 90.44 231 LEU A C 1
ATOM 1873 O O . LEU A 1 231 ? 18.924 -3.694 -32.762 1.00 90.44 231 LEU A O 1
ATOM 1877 N N . HIS A 1 232 ? 17.195 -2.872 -31.598 1.00 92.31 232 HIS A N 1
ATOM 1878 C CA . HIS A 1 232 ? 16.557 -4.182 -31.421 1.00 92.31 232 HIS A CA 1
ATOM 1879 C C . HIS A 1 232 ? 16.115 -4.788 -32.756 1.00 92.31 232 HIS A C 1
ATOM 1881 O O . HIS A 1 232 ? 16.335 -5.974 -32.985 1.00 92.31 232 HIS A O 1
ATOM 1887 N N . GLY A 1 233 ? 15.546 -3.988 -33.664 1.00 87.88 233 GLY A N 1
ATOM 1888 C CA . GLY A 1 233 ? 15.174 -4.426 -35.015 1.00 87.88 233 GLY A CA 1
ATOM 1889 C C . GLY A 1 233 ? 16.369 -4.860 -35.874 1.00 87.88 233 GLY A C 1
ATOM 1890 O O . GLY A 1 233 ? 16.234 -5.722 -36.739 1.00 87.88 233 GLY A O 1
ATOM 1891 N N . GLU A 1 234 ? 17.553 -4.313 -35.600 1.00 87.50 234 GLU A N 1
ATOM 1892 C CA . GLU A 1 234 ? 18.821 -4.726 -36.208 1.00 87.50 234 GLU A CA 1
ATOM 1893 C C . GLU A 1 234 ? 19.428 -5.984 -35.554 1.00 87.50 234 GLU A C 1
ATOM 1895 O O . GLU A 1 234 ? 20.417 -6.516 -36.058 1.00 87.50 234 GLU A O 1
ATOM 1900 N N . GLY A 1 235 ? 18.807 -6.503 -34.489 1.00 88.44 235 GLY A N 1
ATOM 1901 C CA . GLY A 1 235 ? 19.193 -7.739 -33.805 1.00 88.44 235 GLY A CA 1
ATOM 1902 C C . GLY A 1 235 ? 20.108 -7.543 -32.596 1.00 88.44 235 GLY A C 1
ATOM 1903 O O . GLY A 1 235 ? 20.604 -8.529 -32.053 1.00 88.44 235 GLY A O 1
ATOM 1904 N N . PHE A 1 236 ? 20.344 -6.302 -32.158 1.00 89.88 236 PHE A N 1
ATOM 1905 C CA . PHE A 1 236 ? 21.147 -6.040 -30.965 1.00 89.88 236 PHE A CA 1
ATOM 1906 C C . PHE A 1 236 ? 20.348 -6.303 -29.694 1.00 89.88 236 PHE A C 1
ATOM 1908 O O . PHE A 1 236 ? 19.217 -5.847 -29.566 1.00 89.88 236 PHE A O 1
ATOM 1915 N N . ASP A 1 237 ? 20.951 -6.992 -28.729 1.00 91.38 237 ASP A N 1
ATOM 1916 C CA . ASP A 1 237 ? 20.360 -7.178 -27.407 1.00 91.38 237 ASP A CA 1
ATOM 1917 C C . ASP A 1 237 ? 20.423 -5.896 -26.548 1.00 91.38 237 ASP A C 1
ATOM 1919 O O . ASP A 1 237 ? 21.182 -4.955 -26.809 1.00 91.38 237 ASP A O 1
ATOM 1923 N N . THR A 1 238 ? 19.600 -5.846 -25.498 1.00 92.38 238 THR A N 1
ATOM 1924 C CA . THR A 1 238 ? 19.472 -4.667 -24.627 1.00 92.38 238 THR A CA 1
ATOM 1925 C C . THR A 1 238 ? 20.776 -4.328 -23.897 1.00 92.38 238 THR A C 1
ATOM 1927 O O . THR A 1 238 ? 21.079 -3.150 -23.698 1.00 92.38 238 THR A O 1
ATOM 1930 N N . GLU A 1 239 ? 21.571 -5.329 -23.514 1.00 90.50 239 GLU A N 1
ATOM 1931 C CA . GLU A 1 239 ? 22.848 -5.116 -22.824 1.00 90.50 239 GLU A CA 1
ATOM 1932 C C . GLU A 1 239 ? 23.856 -4.417 -23.742 1.00 90.50 239 GLU A C 1
ATOM 1934 O O . GLU A 1 239 ? 24.503 -3.438 -23.342 1.00 90.50 239 GLU A O 1
ATOM 1939 N N . PHE A 1 240 ? 23.931 -4.859 -24.997 1.00 90.75 240 PHE A N 1
ATOM 1940 C CA . PHE A 1 240 ? 24.724 -4.224 -26.032 1.00 90.75 240 PHE A CA 1
ATOM 1941 C C . PHE A 1 240 ? 24.272 -2.784 -26.251 1.00 90.75 240 PHE A C 1
ATOM 1943 O O . PHE A 1 240 ? 25.109 -1.888 -26.201 1.00 90.75 240 PHE A O 1
ATOM 1950 N N . ILE A 1 241 ? 22.969 -2.532 -26.422 1.00 93.38 241 ILE A N 1
ATOM 1951 C CA . ILE A 1 241 ? 22.434 -1.180 -26.658 1.00 93.38 241 ILE A CA 1
ATOM 1952 C C . ILE A 1 241 ? 22.810 -0.229 -25.516 1.00 93.38 241 ILE A C 1
ATOM 1954 O O . ILE A 1 241 ? 23.285 0.881 -25.759 1.00 93.38 241 ILE A O 1
ATOM 1958 N N . PHE A 1 242 ? 22.650 -0.661 -24.264 1.00 93.44 242 PHE A N 1
ATOM 1959 C CA . PHE A 1 242 ? 22.970 0.166 -23.101 1.00 93.44 242 PHE A CA 1
ATOM 1960 C C . PHE A 1 242 ? 24.472 0.394 -22.947 1.00 93.44 242 PHE A C 1
ATOM 1962 O O . PHE A 1 242 ? 24.900 1.471 -22.533 1.00 93.44 242 PHE A O 1
ATOM 1969 N N . THR A 1 243 ? 25.297 -0.608 -23.244 1.00 90.75 243 THR A N 1
ATOM 1970 C CA . THR A 1 243 ? 26.759 -0.457 -23.266 1.00 90.75 243 THR A CA 1
ATOM 1971 C C . THR A 1 243 ? 27.174 0.517 -24.358 1.00 90.75 243 THR A C 1
ATOM 1973 O O . THR A 1 243 ? 27.884 1.481 -24.088 1.00 90.75 243 THR A O 1
ATOM 1976 N N . PHE A 1 244 ? 26.636 0.339 -25.560 1.00 91.12 244 PHE A N 1
ATOM 1977 C CA . PHE A 1 244 ? 26.866 1.197 -26.708 1.00 91.12 244 PHE A CA 1
ATOM 1978 C C . PHE A 1 244 ? 26.509 2.658 -26.411 1.00 91.12 244 PHE A C 1
ATOM 1980 O O . PHE A 1 244 ? 27.308 3.553 -26.677 1.00 91.12 244 PHE A O 1
ATOM 1987 N N . ALA A 1 245 ? 25.366 2.906 -25.767 1.00 92.00 245 ALA A N 1
ATOM 1988 C CA . ALA A 1 245 ? 24.907 4.242 -25.388 1.00 92.00 245 ALA A CA 1
ATOM 1989 C C . ALA A 1 245 ? 25.873 5.002 -24.461 1.00 92.00 245 ALA A C 1
ATOM 1991 O O . ALA A 1 245 ? 25.894 6.229 -24.479 1.00 92.00 245 ALA A O 1
ATOM 1992 N N . ARG A 1 246 ? 26.708 4.304 -23.686 1.00 90.88 246 ARG A N 1
ATOM 1993 C CA . ARG A 1 246 ? 27.661 4.913 -22.739 1.00 90.88 246 ARG A CA 1
ATOM 1994 C C . ARG A 1 246 ? 29.038 5.194 -23.342 1.00 90.88 246 ARG A C 1
ATOM 1996 O O . ARG A 1 246 ? 29.873 5.823 -22.701 1.00 90.88 246 ARG A O 1
ATOM 2003 N N . LEU A 1 247 ? 29.290 4.712 -24.553 1.00 89.38 247 LEU A N 1
ATOM 2004 C CA . LEU A 1 247 ? 30.590 4.813 -25.205 1.00 89.38 247 LEU A CA 1
ATOM 2005 C C . LEU A 1 247 ? 30.758 6.107 -26.002 1.00 89.38 247 LEU A C 1
ATOM 2007 O O . LEU A 1 247 ? 29.784 6.691 -26.477 1.00 89.38 247 LEU A O 1
ATOM 2011 N N . GLY A 1 248 ? 32.014 6.516 -26.180 1.00 84.44 248 GLY A N 1
ATOM 2012 C CA . GLY A 1 248 ? 32.390 7.567 -27.116 1.00 84.44 248 GLY A CA 1
ATOM 2013 C C . GLY A 1 248 ? 32.269 7.112 -28.572 1.00 84.44 248 GLY A C 1
ATOM 2014 O O . GLY A 1 248 ? 32.088 5.933 -28.882 1.00 84.44 248 GLY A O 1
ATOM 2015 N N . GLU A 1 249 ? 32.361 8.067 -29.497 1.00 82.69 249 GLU A N 1
ATOM 2016 C CA . GLU A 1 249 ? 32.193 7.822 -30.935 1.00 82.69 249 GLU A CA 1
ATOM 2017 C C . GLU A 1 249 ? 33.183 6.778 -31.481 1.00 82.69 249 GLU A C 1
ATOM 2019 O O . GLU A 1 249 ? 32.799 5.896 -32.250 1.00 82.69 249 GLU A O 1
ATOM 2024 N N . ARG A 1 250 ? 34.449 6.832 -31.042 1.00 84.75 250 ARG A N 1
ATOM 2025 C CA . ARG A 1 250 ? 35.496 5.903 -31.496 1.00 84.75 250 ARG A CA 1
ATOM 2026 C C . ARG A 1 250 ? 35.229 4.478 -31.027 1.00 84.75 250 ARG A C 1
ATOM 2028 O O . ARG A 1 250 ? 35.339 3.542 -31.816 1.00 84.75 250 ARG A O 1
ATOM 2035 N N . GLU A 1 251 ? 34.865 4.312 -29.761 1.00 88.75 251 GLU A N 1
ATOM 2036 C CA . GLU A 1 251 ? 34.556 3.012 -29.171 1.00 88.75 251 GLU A CA 1
ATOM 2037 C C . GLU A 1 251 ? 33.289 2.410 -29.789 1.00 88.75 251 GLU A C 1
ATOM 2039 O O . GLU A 1 251 ? 33.239 1.213 -30.070 1.00 88.75 251 GLU A O 1
ATOM 2044 N N . ARG A 1 252 ? 32.286 3.244 -30.084 1.00 87.25 252 ARG A N 1
ATOM 2045 C CA . ARG A 1 252 ? 31.080 2.833 -30.812 1.00 87.25 252 ARG A CA 1
ATOM 2046 C C . ARG A 1 252 ? 31.392 2.357 -32.225 1.00 87.25 252 ARG A C 1
ATOM 2048 O O . ARG A 1 252 ? 30.944 1.279 -32.608 1.00 87.25 252 ARG A O 1
ATOM 2055 N N . ALA A 1 253 ? 32.182 3.113 -32.988 1.00 84.94 253 ALA A N 1
ATOM 2056 C CA . ALA A 1 253 ? 32.578 2.719 -34.340 1.00 84.94 253 ALA A CA 1
ATOM 2057 C C . ALA A 1 253 ? 33.326 1.375 -34.339 1.00 84.94 253 ALA A C 1
ATOM 2059 O O . ALA A 1 253 ? 33.050 0.510 -35.172 1.00 84.94 253 ALA A O 1
ATOM 2060 N N . PHE A 1 254 ? 34.216 1.173 -33.362 1.00 87.31 254 PHE A N 1
ATOM 2061 C CA . PHE A 1 254 ? 34.900 -0.102 -33.166 1.00 87.31 254 PHE A CA 1
ATOM 2062 C C . PHE A 1 254 ? 33.914 -1.247 -32.882 1.00 87.31 254 PHE A C 1
ATOM 2064 O O . PHE A 1 254 ? 33.960 -2.271 -33.561 1.00 87.31 254 PHE A O 1
ATOM 2071 N N . LEU A 1 255 ? 32.977 -1.069 -31.943 1.00 87.62 255 LEU A N 1
ATOM 2072 C CA . LEU A 1 255 ? 31.988 -2.105 -31.628 1.00 87.62 255 LEU A CA 1
ATOM 2073 C C . LEU A 1 255 ? 31.064 -2.440 -32.803 1.00 87.62 255 LEU A C 1
ATOM 2075 O O . LEU A 1 255 ? 30.756 -3.614 -33.006 1.00 87.62 255 LEU A O 1
ATOM 2079 N N . LEU A 1 256 ? 30.637 -1.450 -33.593 1.00 87.31 256 LEU A N 1
ATOM 2080 C CA . LEU A 1 256 ? 29.843 -1.709 -34.799 1.00 87.31 256 LEU A CA 1
ATOM 2081 C C . LEU A 1 256 ? 30.637 -2.506 -35.835 1.00 87.31 256 LEU A C 1
ATOM 2083 O O . LEU A 1 256 ? 30.069 -3.388 -36.480 1.00 87.31 256 LEU A O 1
ATOM 2087 N N . ALA A 1 257 ? 31.936 -2.238 -35.988 1.00 86.19 257 ALA A N 1
ATOM 2088 C CA . ALA A 1 257 ? 32.794 -2.999 -36.891 1.00 86.19 257 ALA A CA 1
ATOM 2089 C C . ALA A 1 257 ? 32.947 -4.461 -36.439 1.00 86.19 257 ALA A C 1
ATOM 2091 O O . ALA A 1 257 ? 32.853 -5.365 -37.269 1.00 86.19 257 ALA A O 1
ATOM 2092 N N . GLU A 1 258 ? 33.120 -4.711 -35.139 1.00 87.94 258 GLU A N 1
ATOM 2093 C CA . GLU A 1 258 ? 33.194 -6.076 -34.599 1.00 87.94 258 GLU A CA 1
ATOM 2094 C C . GLU A 1 258 ? 31.862 -6.822 -34.744 1.00 87.94 258 GLU A C 1
ATOM 2096 O O . GLU A 1 258 ? 31.839 -7.941 -35.260 1.00 87.94 258 GLU A O 1
ATOM 2101 N N . ARG A 1 259 ? 30.731 -6.181 -34.421 1.00 86.88 259 ARG A N 1
ATOM 2102 C CA . ARG A 1 259 ? 29.404 -6.775 -34.656 1.00 86.88 259 ARG A CA 1
ATOM 2103 C C . ARG A 1 259 ? 29.126 -7.018 -36.138 1.00 86.88 259 ARG A C 1
ATOM 2105 O O . ARG A 1 259 ? 28.507 -8.019 -36.484 1.00 86.88 259 ARG A O 1
ATOM 2112 N N . SER A 1 260 ? 29.619 -6.157 -37.028 1.00 87.88 260 SER A N 1
ATOM 2113 C CA . SER A 1 260 ? 29.456 -6.356 -38.474 1.00 87.88 260 SER A CA 1
ATOM 2114 C C . SER A 1 260 ? 30.121 -7.649 -38.952 1.00 87.88 260 SER A C 1
ATOM 2116 O O . SER A 1 260 ? 29.569 -8.359 -39.793 1.00 87.88 260 SER A O 1
ATOM 2118 N N . LYS A 1 261 ? 31.289 -7.986 -38.385 1.00 87.56 261 LYS A N 1
ATOM 2119 C CA . LYS A 1 261 ? 31.987 -9.250 -38.667 1.00 87.56 261 LYS A CA 1
ATOM 2120 C C . LYS A 1 261 ? 31.218 -10.453 -38.126 1.00 87.56 261 LYS A C 1
ATOM 2122 O O . LYS A 1 261 ? 31.112 -11.454 -38.825 1.00 87.56 261 LYS A O 1
ATOM 2127 N N . GLU A 1 262 ? 30.686 -10.350 -36.910 1.00 86.62 262 GLU A N 1
ATOM 2128 C CA . GLU A 1 262 ? 29.949 -11.432 -36.246 1.00 86.62 262 GLU A CA 1
ATOM 2129 C C . GLU A 1 262 ? 28.651 -11.793 -36.981 1.00 86.62 262 GLU A C 1
ATOM 2131 O O . GLU A 1 262 ? 28.374 -12.967 -37.215 1.00 86.62 262 GLU A O 1
ATOM 2136 N N . PHE A 1 263 ? 27.881 -10.785 -37.393 1.00 84.44 263 PHE A N 1
ATOM 2137 C CA . PHE A 1 263 ? 26.585 -10.974 -38.050 1.00 84.44 263 PHE A CA 1
ATOM 2138 C C . PHE A 1 263 ? 26.668 -11.050 -39.580 1.00 84.44 263 PHE A C 1
ATOM 2140 O O . PHE A 1 263 ? 25.653 -11.279 -40.238 1.00 84.44 263 PHE A O 1
ATOM 2147 N N . GLY A 1 264 ? 27.847 -10.824 -40.171 1.00 85.69 264 GLY A N 1
ATOM 2148 C CA . GLY A 1 264 ? 28.015 -10.765 -41.625 1.00 85.69 264 GLY A CA 1
ATOM 2149 C C . GLY A 1 264 ? 27.198 -9.648 -42.294 1.00 85.69 264 GLY A C 1
ATOM 2150 O O . GLY A 1 264 ? 26.825 -9.776 -43.460 1.00 85.69 264 GLY A O 1
ATOM 2151 N N . ARG A 1 265 ? 26.896 -8.565 -41.564 1.00 85.56 265 ARG A N 1
ATOM 2152 C CA . ARG A 1 265 ? 26.070 -7.427 -42.006 1.00 85.56 265 ARG A CA 1
ATOM 2153 C C . ARG A 1 265 ? 26.818 -6.118 -41.769 1.00 85.56 265 ARG A C 1
ATOM 2155 O O . ARG A 1 265 ? 27.448 -5.958 -40.738 1.00 85.56 265 ARG A O 1
ATOM 2162 N N . ASP A 1 266 ? 26.751 -5.177 -42.708 1.00 83.31 266 ASP A N 1
ATOM 2163 C CA . ASP A 1 266 ? 27.416 -3.874 -42.566 1.00 83.31 266 ASP A CA 1
ATOM 2164 C C . ASP A 1 266 ? 26.586 -2.907 -41.706 1.00 83.31 266 ASP A C 1
ATOM 2166 O O . ASP A 1 266 ? 25.556 -2.396 -42.151 1.00 83.31 266 ASP A O 1
ATOM 2170 N N . PHE A 1 267 ? 27.061 -2.633 -40.488 1.00 82.88 267 PHE A N 1
ATOM 2171 C CA . PHE A 1 267 ? 26.464 -1.665 -39.564 1.00 82.88 267 PHE A CA 1
ATOM 2172 C C . PHE A 1 267 ? 27.150 -0.291 -39.581 1.00 82.88 267 PHE A C 1
ATOM 2174 O O . PHE A 1 267 ? 26.744 0.606 -38.843 1.00 82.88 267 PHE A O 1
ATOM 2181 N N . SER A 1 268 ? 28.158 -0.069 -40.433 1.00 72.44 268 SER A N 1
ATOM 2182 C CA . SER A 1 268 ? 28.883 1.215 -40.497 1.00 72.44 268 SER A CA 1
ATOM 2183 C C . SER A 1 268 ? 28.002 2.401 -40.916 1.00 72.44 268 SER A C 1
ATOM 2185 O O . SER A 1 268 ? 28.367 3.556 -40.706 1.00 72.44 268 SER A O 1
ATOM 2187 N N . LYS A 1 269 ? 26.824 2.117 -41.486 1.00 68.94 269 LYS A N 1
ATOM 2188 C CA . LYS A 1 269 ? 25.839 3.101 -41.953 1.00 68.94 269 LYS A CA 1
ATOM 2189 C C . LYS A 1 269 ? 24.670 3.316 -40.994 1.00 68.94 269 LYS A C 1
ATOM 2191 O O . LYS A 1 269 ? 23.726 4.012 -41.368 1.00 68.94 269 LYS A O 1
ATOM 2196 N N . LEU A 1 270 ? 24.694 2.724 -39.795 1.00 75.94 270 LEU A N 1
ATOM 2197 C CA . LEU A 1 270 ? 23.683 3.007 -38.777 1.00 75.94 270 LEU A CA 1
ATOM 2198 C C . LEU A 1 270 ? 23.749 4.501 -38.438 1.00 75.94 270 LEU A C 1
ATOM 2200 O O . LEU A 1 270 ? 24.667 4.958 -37.759 1.00 75.94 270 LEU A O 1
ATOM 2204 N N . ASN A 1 271 ? 22.785 5.276 -38.938 1.00 68.06 271 ASN A N 1
ATOM 2205 C CA . ASN A 1 271 ? 22.712 6.707 -38.673 1.00 68.06 271 ASN A CA 1
ATOM 2206 C C . ASN A 1 271 ? 22.091 6.947 -37.293 1.00 68.06 271 ASN A C 1
ATOM 2208 O O . ASN A 1 271 ? 20.919 7.303 -37.157 1.00 68.06 271 ASN A O 1
ATOM 2212 N N . LEU A 1 272 ? 22.888 6.695 -36.260 1.00 70.25 272 LEU A N 1
ATOM 2213 C CA . LEU A 1 272 ? 22.518 6.923 -34.873 1.00 70.25 272 LEU A CA 1
ATOM 2214 C C . LEU A 1 272 ? 22.779 8.396 -34.580 1.00 70.25 272 LEU A C 1
ATOM 2216 O O . LEU A 1 272 ? 23.845 8.763 -34.093 1.00 70.25 272 LEU A O 1
ATOM 2220 N N . ASN A 1 273 ? 21.820 9.246 -34.955 1.00 59.41 273 ASN A N 1
ATOM 2221 C CA . ASN A 1 273 ? 21.887 10.678 -34.682 1.00 59.41 273 ASN A CA 1
ATOM 2222 C C . ASN A 1 273 ? 22.084 10.883 -33.171 1.00 59.41 273 ASN A C 1
ATOM 2224 O O . ASN A 1 273 ? 21.151 10.629 -32.397 1.00 59.41 273 ASN A O 1
ATOM 2228 N N . LEU A 1 274 ? 23.278 11.341 -32.806 1.00 52.44 274 LEU A N 1
ATOM 2229 C CA . LEU A 1 274 ? 23.672 11.745 -31.460 1.00 52.44 274 LEU A CA 1
ATOM 2230 C C . LEU A 1 274 ? 22.856 12.938 -30.966 1.00 52.44 274 LEU A C 1
ATOM 2232 O O . LEU A 1 274 ? 22.608 13.855 -31.781 1.00 52.44 274 LEU A O 1
#

pLDDT: mean 87.83, std 12.83, range [41.16, 98.5]

Sequence (274 aa):
MLEHIFKYIGNDKFNVRLTCHAFNDVVDEMLTEDELFKIAHSERLRESGFNAKLINELIKQSEQDKNFVLKNCKSLHKAGFDMGKIFTLAQKEPKTQSFVLNNFKVLHEMGADMEYIYYLASKDPSTQTFMVENGNTLLKMGFSLFHAQTLSQKSTEVHNFIFNNFDSLHEAGLDLVNIEHLAGRSVAEQNFVLKHVKFLHDAGVSVNLIFYLSSQEETVQNFIVKNVHYLHGEGFDTEFIFTFARLGERERAFLLAERSKEFGRDFSKLNLNL